Protein AF-A0A1J5PQH8-F1 (afdb_monomer_lite)

Radius of gyration: 22.62 Å; chains: 1; bounding box: 55×44×68 Å

pLDDT: mean 84.62, std 17.23, range [28.42, 98.38]

Structure (mmCIF, N/CA/C/O backbone):
data_AF-A0A1J5PQH8-F1
#
_entry.id   AF-A0A1J5PQH8-F1
#
loop_
_atom_site.group_PDB
_atom_site.id
_atom_site.type_symbol
_atom_site.label_atom_id
_atom_site.label_alt_id
_atom_site.label_comp_id
_atom_site.label_asym_id
_atom_site.label_entity_id
_atom_site.label_seq_id
_atom_site.pdbx_PDB_ins_code
_atom_site.Cartn_x
_atom_site.Cartn_y
_atom_site.Cartn_z
_atom_site.occupancy
_atom_site.B_iso_or_equiv
_atom_site.auth_seq_id
_atom_site.auth_comp_id
_atom_site.auth_asym_id
_atom_site.auth_atom_id
_atom_site.pdbx_PDB_model_num
ATOM 1 N N . MET A 1 1 ? 11.407 17.311 31.869 1.00 39.38 1 MET A N 1
ATOM 2 C CA . MET A 1 1 ? 9.973 17.133 31.531 1.00 39.38 1 MET A CA 1
ATOM 3 C C . MET A 1 1 ? 9.473 18.153 30.510 1.00 39.38 1 MET A C 1
ATOM 5 O O . MET A 1 1 ? 9.135 17.727 29.421 1.00 39.38 1 MET A O 1
ATOM 9 N N . ARG A 1 2 ? 9.522 19.475 30.755 1.00 29.58 2 ARG A N 1
ATOM 10 C CA . ARG A 1 2 ? 9.000 20.475 29.787 1.00 29.58 2 ARG A CA 1
ATOM 11 C C . ARG A 1 2 ? 9.817 20.653 28.492 1.00 29.58 2 ARG A C 1
ATOM 13 O O . ARG A 1 2 ? 9.289 21.155 27.510 1.00 29.58 2 ARG A O 1
ATOM 20 N N . GLU A 1 3 ? 11.091 20.254 28.460 1.00 28.42 3 GLU A N 1
ATOM 21 C CA . GLU A 1 3 ? 11.900 20.211 27.220 1.00 28.42 3 GLU A CA 1
ATOM 22 C C . GLU A 1 3 ? 11.698 18.914 26.416 1.00 28.42 3 GLU A C 1
ATOM 24 O O . GLU A 1 3 ? 11.887 18.906 25.205 1.00 28.42 3 GLU A O 1
ATOM 29 N N . PHE A 1 4 ? 11.228 17.849 27.074 1.00 34.56 4 PHE A N 1
ATOM 30 C CA . PHE A 1 4 ? 10.886 16.557 26.468 1.00 34.56 4 PHE A CA 1
ATOM 31 C C . PHE A 1 4 ? 9.520 16.624 25.765 1.00 34.56 4 PHE A C 1
ATOM 33 O O . PHE A 1 4 ? 9.385 16.184 24.627 1.00 34.56 4 PHE A O 1
ATOM 40 N N . GLU A 1 5 ? 8.549 17.316 26.373 1.00 32.31 5 GLU A N 1
ATOM 41 C CA . GLU A 1 5 ? 7.269 17.665 25.734 1.00 32.31 5 GLU A CA 1
ATOM 42 C C . GLU A 1 5 ? 7.465 18.545 24.488 1.00 32.31 5 GLU A C 1
ATOM 44 O O . GLU A 1 5 ? 6.830 18.309 23.465 1.00 32.31 5 GLU A O 1
ATOM 49 N N . ARG A 1 6 ? 8.413 19.498 24.509 1.00 32.47 6 ARG A N 1
ATOM 50 C CA . ARG A 1 6 ? 8.755 20.320 23.328 1.00 32.47 6 ARG A CA 1
ATOM 51 C C . ARG A 1 6 ? 9.464 19.530 22.224 1.00 32.47 6 ARG A C 1
ATOM 53 O O . ARG A 1 6 ? 9.343 19.892 21.056 1.00 32.47 6 ARG A O 1
ATOM 60 N N . GLY A 1 7 ? 10.195 18.469 22.572 1.00 30.08 7 GLY A N 1
ATOM 61 C CA . GLY A 1 7 ? 10.803 17.544 21.609 1.00 30.08 7 GLY A CA 1
ATOM 62 C C . GLY A 1 7 ? 9.760 16.684 20.888 1.00 30.08 7 GLY A C 1
ATOM 63 O O . GLY A 1 7 ? 9.829 16.532 19.670 1.00 30.08 7 GLY A O 1
ATOM 64 N N . LEU A 1 8 ? 8.748 16.212 21.623 1.00 37.75 8 LEU A N 1
ATOM 65 C CA . LEU A 1 8 ? 7.589 15.493 21.082 1.00 37.75 8 LEU A CA 1
ATOM 66 C C . LEU A 1 8 ? 6.725 16.394 20.192 1.00 37.75 8 LEU A C 1
ATOM 68 O O . LEU A 1 8 ? 6.337 15.983 19.104 1.00 37.75 8 LEU A O 1
ATOM 72 N N . GLN A 1 9 ? 6.510 17.650 20.594 1.00 35.44 9 GLN A N 1
ATOM 73 C CA . GLN A 1 9 ? 5.760 18.629 19.802 1.00 35.44 9 GLN A CA 1
ATOM 74 C C . GLN A 1 9 ? 6.468 18.975 18.480 1.00 35.44 9 GLN A C 1
ATOM 76 O O . GLN A 1 9 ? 5.826 19.014 17.436 1.00 35.44 9 GLN A O 1
ATOM 81 N N . ARG A 1 10 ? 7.800 19.133 18.494 1.00 34.44 10 ARG A N 1
ATOM 82 C CA . ARG A 1 10 ? 8.604 19.412 17.286 1.00 34.44 10 ARG A CA 1
ATOM 83 C C . ARG A 1 10 ? 8.711 18.227 16.325 1.00 34.44 10 ARG A C 1
ATOM 85 O O . ARG A 1 10 ? 8.811 18.434 15.120 1.00 34.44 10 ARG A O 1
ATOM 92 N N . ARG A 1 11 ? 8.698 16.990 16.830 1.00 39.84 11 ARG A N 1
ATOM 93 C CA . ARG A 1 11 ? 8.672 15.778 15.989 1.00 39.84 11 ARG A CA 1
ATOM 94 C C . ARG A 1 11 ? 7.280 15.489 15.440 1.00 39.84 11 ARG A C 1
ATOM 96 O O . ARG A 1 11 ? 7.160 15.150 14.266 1.00 39.84 11 ARG A O 1
ATOM 103 N N . TRP A 1 12 ? 6.236 15.732 16.233 1.00 40.44 12 TRP A N 1
ATOM 104 C CA . TRP A 1 12 ? 4.858 15.744 15.745 1.00 40.44 12 TRP A CA 1
ATOM 105 C C . TRP A 1 12 ? 4.683 16.787 14.642 1.00 40.44 12 TRP A C 1
ATOM 107 O O . TRP A 1 12 ? 4.110 16.476 13.610 1.00 40.44 12 TRP A O 1
ATOM 117 N N . GLU A 1 13 ? 5.281 17.976 14.778 1.00 38.12 13 GLU A N 1
ATOM 118 C CA . GLU A 1 13 ? 5.326 18.993 13.719 1.00 38.12 13 GLU A CA 1
ATOM 119 C C . GLU A 1 13 ? 6.038 18.519 12.441 1.00 38.12 13 GLU A C 1
ATOM 121 O O . GLU A 1 13 ? 5.655 18.960 11.362 1.00 38.12 13 GLU A O 1
ATOM 126 N N . GLN A 1 14 ? 7.030 17.626 12.519 1.00 39.28 14 GLN A N 1
ATOM 127 C CA . GLN A 1 14 ? 7.753 17.083 11.356 1.00 39.28 14 GLN A CA 1
ATOM 128 C C . GLN A 1 14 ? 6.988 15.958 10.646 1.00 39.28 14 GLN A C 1
ATOM 130 O O . GLN A 1 14 ? 6.973 15.913 9.417 1.00 39.28 14 GLN A O 1
ATOM 135 N N . ILE A 1 15 ? 6.295 15.100 11.393 1.00 45.22 15 ILE A N 1
ATOM 136 C CA . ILE A 1 15 ? 5.367 14.097 10.841 1.00 45.22 15 ILE A CA 1
ATOM 137 C C . ILE A 1 15 ? 4.138 14.802 10.249 1.00 45.22 15 ILE A C 1
ATOM 139 O O . ILE A 1 15 ? 3.731 14.537 9.118 1.00 45.22 15 ILE A O 1
ATOM 143 N N . TRP A 1 16 ? 3.643 15.821 10.952 1.00 43.41 16 TRP A N 1
ATOM 144 C CA . TRP A 1 16 ? 2.677 16.787 10.448 1.00 43.41 16 TRP A CA 1
ATOM 145 C C . TRP A 1 16 ? 3.177 17.435 9.156 1.00 43.41 16 TRP A C 1
ATOM 147 O O . TRP A 1 16 ? 2.406 17.479 8.210 1.00 43.41 16 TRP A O 1
ATOM 157 N N . GLN A 1 17 ? 4.452 17.853 9.049 1.00 38.78 17 GLN A N 1
ATOM 158 C CA . GLN A 1 17 ? 5.045 18.390 7.809 1.00 38.78 17 GLN A CA 1
ATOM 159 C C . GLN A 1 17 ? 5.081 17.382 6.647 1.00 38.78 17 GLN A C 1
ATOM 161 O O . GLN A 1 17 ? 4.974 17.795 5.494 1.00 38.78 17 GLN A O 1
ATOM 166 N N . ARG A 1 18 ? 5.190 16.079 6.920 1.00 42.25 18 ARG A N 1
ATOM 167 C CA . ARG A 1 18 ? 5.174 15.030 5.886 1.00 42.25 18 ARG A CA 1
ATOM 168 C C . ARG A 1 18 ? 3.764 14.776 5.346 1.00 42.25 18 ARG A C 1
ATOM 170 O O . ARG A 1 18 ? 3.590 14.706 4.135 1.00 42.25 18 ARG A O 1
ATOM 177 N N . CYS A 1 19 ? 2.745 14.849 6.204 1.00 44.69 19 CYS A N 1
ATOM 178 C CA . CYS A 1 19 ? 1.345 14.973 5.771 1.00 44.69 19 CYS A CA 1
ATOM 179 C C . CYS A 1 19 ? 1.037 16.338 5.097 1.00 44.69 19 CYS A C 1
ATOM 181 O O . CYS A 1 19 ? 0.049 16.477 4.377 1.00 44.69 19 CYS A O 1
ATOM 183 N N . LYS A 1 20 ? 1.879 17.365 5.307 1.00 38.25 20 LYS A N 1
ATOM 184 C CA . LYS A 1 20 ? 1.681 18.778 4.905 1.00 38.25 20 LYS A CA 1
ATOM 185 C C . LYS A 1 20 ? 2.095 19.127 3.480 1.00 38.25 20 LYS A C 1
ATOM 187 O O . LYS A 1 20 ? 1.953 20.291 3.105 1.00 38.25 20 LYS A O 1
ATOM 192 N N . ALA A 1 21 ? 2.577 18.195 2.660 1.00 35.06 21 ALA A N 1
ATOM 193 C CA . ALA A 1 21 ? 3.010 18.561 1.309 1.00 35.06 21 ALA A CA 1
ATOM 194 C C . ALA A 1 21 ? 1.861 19.041 0.391 1.00 35.06 21 ALA A C 1
ATOM 196 O O . ALA A 1 21 ? 2.138 19.612 -0.663 1.00 35.06 21 ALA A O 1
ATOM 197 N N . LYS A 1 22 ? 0.585 18.911 0.794 1.00 39.12 22 LYS A N 1
ATOM 198 C CA . LYS A 1 22 ? -0.536 19.621 0.155 1.00 39.12 22 LYS A CA 1
ATOM 199 C C . LYS A 1 22 ? -1.515 20.189 1.201 1.00 39.12 22 LYS A C 1
ATOM 201 O O . LYS A 1 22 ? -2.445 19.521 1.624 1.00 39.12 22 LYS A O 1
ATOM 206 N N . ASN A 1 23 ? -1.308 21.462 1.555 1.00 40.66 23 ASN A N 1
ATOM 207 C CA . ASN A 1 23 ? -2.254 22.381 2.213 1.00 40.66 23 ASN A CA 1
ATOM 208 C C . ASN A 1 23 ? -2.771 22.012 3.618 1.00 40.66 23 ASN A C 1
ATOM 210 O O . ASN A 1 23 ? -3.921 21.618 3.784 1.00 40.66 23 ASN A O 1
ATOM 214 N N . LEU A 1 24 ? -1.993 22.327 4.658 1.00 43.62 24 LEU A N 1
ATOM 215 C CA . LEU A 1 24 ? -2.581 22.654 5.964 1.00 43.62 24 LEU A CA 1
ATOM 216 C C . LEU A 1 24 ? -2.727 24.169 6.073 1.00 43.62 24 LEU A C 1
ATOM 218 O O . LEU A 1 24 ? -1.817 24.867 6.526 1.00 43.62 24 LEU A O 1
ATOM 222 N N . ASN A 1 25 ? -3.900 24.659 5.680 1.00 49.91 25 ASN A N 1
ATOM 223 C CA . ASN A 1 25 ? -4.445 25.833 6.345 1.00 49.91 25 ASN A CA 1
ATOM 224 C C . ASN A 1 25 ? -4.530 25.485 7.836 1.00 49.91 25 ASN A C 1
ATOM 226 O O . ASN A 1 25 ? -4.989 24.395 8.177 1.00 49.91 25 ASN A O 1
ATOM 230 N N . VAL A 1 26 ? -4.065 26.371 8.720 1.00 57.66 26 VAL A N 1
ATOM 231 C CA . VAL A 1 26 ? -4.408 26.272 10.145 1.00 57.66 26 VAL A CA 1
ATOM 232 C C . VAL A 1 26 ? -5.930 26.285 10.192 1.00 57.66 26 VAL A C 1
ATOM 234 O O . VAL A 1 26 ? -6.539 27.305 9.867 1.00 57.66 26 VAL A O 1
ATOM 237 N N . LEU A 1 27 ? -6.531 25.127 10.467 1.00 65.12 27 LEU A N 1
ATOM 238 C CA . LEU A 1 27 ? -7.978 25.020 10.534 1.00 65.12 27 LEU A CA 1
ATOM 239 C C . LEU A 1 27 ? -8.430 25.844 11.742 1.00 65.12 27 LEU A C 1
ATOM 241 O O . LEU A 1 27 ? -7.881 25.658 12.832 1.00 65.12 27 LEU A O 1
ATOM 245 N N . PRO A 1 28 ? -9.379 26.770 11.558 1.00 76.25 28 PRO A N 1
ATOM 246 C CA . PRO A 1 28 ? -9.988 27.487 12.666 1.00 76.25 28 PRO A CA 1
ATOM 247 C C . PRO A 1 28 ? -10.525 26.511 13.732 1.00 76.25 28 PRO A C 1
ATOM 249 O O . PRO A 1 28 ? -11.026 25.434 13.396 1.00 76.25 28 PRO A O 1
ATOM 252 N N . GLU A 1 29 ? -10.391 26.851 15.019 1.00 76.75 29 GLU A N 1
ATOM 253 C CA . GLU A 1 29 ? -10.771 25.963 16.138 1.00 76.75 29 GLU A CA 1
ATOM 254 C C . GLU A 1 29 ? -12.254 25.554 16.077 1.00 76.75 29 GLU A C 1
ATOM 256 O O . GLU A 1 29 ? -12.610 24.419 16.386 1.00 76.75 29 GLU A O 1
ATOM 261 N N . ASP A 1 30 ? -13.115 26.453 15.602 1.00 81.56 30 ASP A N 1
ATOM 262 C CA . ASP A 1 30 ? -14.527 26.193 15.325 1.00 81.56 30 ASP A CA 1
ATOM 263 C C . ASP A 1 30 ? -14.707 25.083 14.284 1.00 81.56 30 ASP A C 1
ATOM 265 O O . ASP A 1 30 ? -15.503 24.165 14.488 1.00 81.56 30 ASP A O 1
ATOM 269 N N . GLN A 1 31 ? -13.916 25.092 13.209 1.00 80.69 31 GLN A N 1
ATOM 270 C CA . GLN A 1 31 ? -13.961 24.042 12.195 1.00 80.69 31 GLN A CA 1
ATOM 271 C C . GLN A 1 31 ? -13.453 22.697 12.739 1.00 80.69 31 GLN A C 1
ATOM 273 O O . GLN A 1 31 ? -14.034 21.650 12.441 1.00 80.69 31 GLN A O 1
ATOM 278 N N . ALA A 1 32 ? -12.421 22.712 13.586 1.00 82.69 32 ALA A N 1
ATOM 279 C CA . ALA A 1 32 ? -11.934 21.506 14.253 1.00 82.69 32 ALA A CA 1
ATOM 280 C C . ALA A 1 32 ? -12.986 20.904 15.196 1.00 82.69 32 ALA A C 1
ATOM 282 O O . ALA A 1 32 ? -13.199 19.689 15.202 1.00 82.69 32 ALA A O 1
ATOM 283 N N . GLN A 1 33 ? -13.689 21.745 15.956 1.00 86.25 33 GLN A N 1
ATOM 284 C CA . GLN A 1 33 ? -14.767 21.306 16.835 1.00 86.25 33 GLN A CA 1
ATOM 285 C C . GLN A 1 33 ? -15.951 20.723 16.053 1.00 86.25 33 GLN A C 1
ATOM 287 O O . GLN A 1 33 ? -16.492 19.692 16.459 1.00 86.25 33 GLN A O 1
ATOM 292 N N . VAL A 1 34 ? -16.308 21.320 14.912 1.00 90.12 34 VAL A N 1
ATOM 293 C CA . VAL A 1 34 ? -17.338 20.784 14.009 1.00 90.12 34 VAL A CA 1
ATOM 294 C C . VAL A 1 34 ? -16.968 19.382 13.521 1.00 90.12 34 VAL A C 1
ATOM 296 O O . VAL A 1 34 ? -17.803 18.481 13.578 1.00 90.12 34 VAL A O 1
ATOM 299 N N . TYR A 1 35 ? -15.720 19.154 13.098 1.00 90.25 35 TYR A N 1
ATOM 300 C CA . TYR A 1 35 ? -15.293 17.822 12.656 1.00 90.25 35 TYR A CA 1
ATOM 301 C C . TYR A 1 35 ? -15.338 16.787 13.781 1.00 90.25 35 TYR A C 1
ATOM 303 O O . TYR A 1 35 ? -15.860 15.691 13.575 1.00 90.25 35 TYR A O 1
ATOM 311 N N . ARG A 1 36 ? -14.865 17.140 14.984 1.00 88.00 36 ARG A N 1
ATOM 312 C CA . ARG A 1 36 ? -14.937 16.254 16.158 1.00 88.00 36 ARG A CA 1
ATOM 313 C C . ARG A 1 36 ? -16.379 15.868 16.483 1.00 88.00 36 ARG A C 1
ATOM 315 O O . ARG A 1 36 ? -16.670 14.687 16.639 1.00 88.00 36 ARG A O 1
ATOM 322 N N . GLN A 1 37 ? -17.293 16.838 16.537 1.00 90.62 37 GLN A N 1
ATOM 323 C CA . GLN A 1 37 ? -18.713 16.568 16.788 1.00 90.62 37 GLN A CA 1
ATOM 324 C C . GLN A 1 37 ? -19.312 15.657 15.717 1.00 90.62 37 GLN A C 1
ATOM 326 O O . GLN A 1 37 ? -19.996 14.687 16.043 1.00 90.62 37 GLN A O 1
ATOM 331 N N . GLN A 1 38 ? -19.007 15.928 14.448 1.00 94.00 38 GLN A N 1
ATOM 332 C CA . GLN A 1 38 ? -19.567 15.178 13.334 1.00 94.00 38 GLN A CA 1
ATOM 333 C C . GLN A 1 38 ? -19.146 13.701 13.339 1.00 94.00 38 GLN A C 1
ATOM 335 O O . GLN A 1 38 ? -19.947 12.844 12.965 1.00 94.00 38 GLN A O 1
ATOM 340 N N . ILE A 1 39 ? -17.940 13.377 13.815 1.00 91.50 39 ILE A N 1
ATOM 341 C CA . ILE A 1 39 ? -17.495 11.984 13.995 1.00 91.50 39 ILE A CA 1
ATOM 342 C C . ILE A 1 39 ? -18.439 11.235 14.943 1.00 91.50 39 ILE A C 1
ATOM 344 O O . ILE A 1 39 ? -18.932 10.164 14.591 1.00 91.50 39 ILE A O 1
ATOM 348 N N . PHE A 1 40 ? -18.758 11.823 16.099 1.00 90.69 40 PHE A N 1
ATOM 349 C CA . PHE A 1 40 ? -19.642 11.205 17.094 1.00 90.69 40 PHE A CA 1
ATOM 350 C C . PHE A 1 40 ? -21.124 11.215 16.700 1.00 90.69 40 PHE A C 1
ATOM 352 O O . PHE A 1 40 ? -21.897 10.404 17.205 1.00 90.69 40 PHE A O 1
ATOM 359 N N . MET A 1 41 ? -21.530 12.098 15.786 1.00 92.56 41 MET A N 1
ATOM 360 C CA . MET A 1 41 ? -22.895 12.153 15.247 1.00 92.56 41 MET A CA 1
ATOM 361 C C . MET A 1 41 ? -23.133 11.174 14.082 1.00 92.56 41 MET A C 1
ATOM 363 O O . MET A 1 41 ? -24.168 11.247 13.422 1.00 92.56 41 MET A O 1
ATOM 367 N N . GLY A 1 42 ? -22.199 10.251 13.824 1.00 91.25 42 GLY A N 1
ATOM 368 C CA . GLY A 1 42 ? -22.332 9.238 12.772 1.00 91.25 42 GLY A CA 1
ATOM 369 C C . GLY A 1 42 ? -21.881 9.706 11.387 1.00 91.25 42 GLY A C 1
ATOM 370 O O . GLY A 1 42 ? -22.233 9.091 10.384 1.00 91.25 42 GLY A O 1
ATOM 371 N N . GLY A 1 43 ? -21.101 10.787 11.308 1.00 95.06 43 GLY A N 1
ATOM 372 C CA . GLY A 1 43 ? -20.511 11.256 10.054 1.00 95.06 43 GLY A CA 1
ATOM 373 C C . GLY A 1 43 ? -19.309 10.434 9.583 1.00 95.06 43 GLY A C 1
ATOM 374 O O . GLY A 1 43 ? -18.890 10.580 8.436 1.00 95.06 43 GLY A O 1
ATOM 375 N N . LEU A 1 44 ? -18.736 9.579 10.434 1.00 96.38 44 LEU A N 1
ATOM 376 C CA . LEU A 1 44 ? -17.619 8.718 10.057 1.00 96.38 44 LEU A CA 1
ATOM 377 C C . LEU A 1 44 ? -18.081 7.613 9.099 1.00 96.38 44 LEU A C 1
ATOM 379 O O . LEU A 1 44 ? -18.852 6.729 9.473 1.00 96.38 44 LEU A O 1
ATOM 383 N N . VAL A 1 45 ? -17.545 7.632 7.883 1.00 97.12 45 VAL A N 1
ATOM 384 C CA . VAL A 1 45 ? -17.772 6.605 6.863 1.00 97.12 45 VAL A CA 1
ATOM 385 C C . VAL A 1 45 ? -16.437 6.091 6.341 1.00 97.12 45 VAL A C 1
ATOM 387 O O . VAL A 1 45 ? -15.471 6.844 6.238 1.00 97.12 45 VAL A O 1
ATOM 390 N N . MET A 1 46 ? -16.375 4.813 5.989 1.00 97.56 46 MET A N 1
ATOM 391 C CA . MET A 1 46 ? -15.170 4.207 5.424 1.00 97.56 46 MET A CA 1
ATOM 392 C C . MET A 1 46 ? -15.294 4.091 3.898 1.00 97.56 46 MET A C 1
ATOM 394 O O . MET A 1 46 ? -16.357 3.766 3.367 1.00 97.56 46 MET A O 1
ATOM 398 N N . PHE A 1 47 ? -14.215 4.399 3.183 1.00 98.31 47 PHE A N 1
ATOM 399 C CA . PHE A 1 47 ? -14.077 4.164 1.744 1.00 98.31 47 PHE A CA 1
ATOM 400 C C . PHE A 1 47 ? -13.090 3.017 1.539 1.00 98.31 47 PHE A C 1
ATOM 402 O O . PHE A 1 47 ? -12.127 2.906 2.286 1.00 98.31 47 PHE A O 1
ATOM 409 N N . ALA A 1 48 ? -13.319 2.183 0.535 1.00 98.38 48 ALA A N 1
ATOM 410 C CA . ALA A 1 48 ? -12.444 1.079 0.179 1.00 98.38 48 ALA A CA 1
ATOM 411 C C . ALA A 1 48 ? -11.494 1.505 -0.946 1.00 98.38 48 ALA A C 1
ATOM 413 O O . ALA A 1 48 ? -11.945 2.026 -1.971 1.00 98.38 48 ALA A O 1
ATOM 414 N N . GLN A 1 49 ? -10.193 1.279 -0.779 1.00 98.12 49 GLN A N 1
ATOM 415 C CA . GLN A 1 49 ? -9.225 1.379 -1.868 1.00 98.12 49 GLN A CA 1
ATOM 416 C C . GLN A 1 49 ? -8.666 -0.012 -2.201 1.00 98.12 49 GLN A C 1
ATOM 418 O O . GLN A 1 49 ? -8.081 -0.649 -1.336 1.00 98.12 49 GLN A O 1
ATOM 423 N N . PRO A 1 50 ? -8.869 -0.515 -3.427 1.00 98.25 50 PRO A N 1
ATOM 424 C CA . PRO A 1 50 ? -8.348 -1.814 -3.842 1.00 98.25 50 PRO A CA 1
ATOM 425 C C . PRO A 1 50 ? -6.819 -1.913 -3.856 1.00 98.25 50 PRO A C 1
ATOM 427 O O . PRO A 1 50 ? -6.144 -1.030 -4.388 1.00 98.25 50 PRO A O 1
ATOM 430 N N . VAL A 1 51 ? -6.316 -3.053 -3.375 1.00 98.19 51 VAL A N 1
ATOM 431 C CA . VAL A 1 51 ? -4.931 -3.517 -3.524 1.00 98.19 51 VAL A CA 1
ATOM 432 C C . VAL A 1 51 ? -4.908 -4.641 -4.559 1.00 98.19 51 VAL A C 1
ATOM 434 O O . VAL A 1 51 ? -5.608 -5.654 -4.432 1.00 98.19 51 VAL A O 1
ATOM 437 N N . VAL A 1 52 ? -4.112 -4.456 -5.608 1.00 98.19 52 VAL A N 1
ATOM 438 C CA . VAL A 1 52 ? -4.106 -5.317 -6.796 1.00 98.19 52 VAL A CA 1
ATOM 439 C C . VAL A 1 52 ? -2.833 -6.155 -6.832 1.00 98.19 52 VAL A C 1
ATOM 441 O O . VAL A 1 52 ? -1.744 -5.623 -6.638 1.00 98.19 52 VAL A O 1
ATOM 444 N N . ASP A 1 53 ? -2.964 -7.449 -7.123 1.00 97.12 53 ASP A N 1
ATOM 445 C CA . ASP A 1 53 ? -1.844 -8.306 -7.520 1.00 97.12 53 ASP A CA 1
ATOM 446 C C . ASP A 1 53 ? -1.375 -7.879 -8.918 1.00 97.12 53 ASP A C 1
ATOM 448 O O . ASP A 1 53 ? -2.093 -8.038 -9.909 1.00 97.12 53 ASP A O 1
ATOM 452 N N . LEU A 1 54 ? -0.168 -7.319 -9.000 1.00 95.81 54 LEU A N 1
ATOM 453 C CA . LEU A 1 54 ? 0.372 -6.740 -10.234 1.00 95.81 54 LEU A CA 1
ATOM 454 C C . LEU A 1 54 ? 0.798 -7.798 -11.262 1.00 95.81 54 LEU A C 1
ATOM 456 O O . LEU A 1 54 ? 1.026 -7.471 -12.425 1.00 95.81 54 LEU A O 1
ATOM 460 N N . ARG A 1 55 ? 0.877 -9.070 -10.863 1.00 92.75 55 ARG A N 1
ATOM 461 C CA . ARG A 1 55 ? 1.183 -10.191 -11.756 1.00 92.75 55 ARG A CA 1
ATOM 462 C C . ARG A 1 55 ? -0.081 -10.768 -12.379 1.00 92.75 55 ARG A C 1
ATOM 464 O O . ARG A 1 55 ? -0.065 -11.138 -13.549 1.00 92.75 55 ARG A O 1
ATOM 471 N N . THR A 1 56 ? -1.155 -10.898 -11.603 1.00 93.38 56 THR A N 1
ATOM 472 C CA . THR A 1 56 ? -2.397 -11.548 -12.059 1.00 93.38 56 THR A CA 1
ATOM 473 C C . THR A 1 56 ? -3.492 -10.562 -12.458 1.00 93.38 56 THR A C 1
ATOM 475 O O . THR A 1 56 ? -4.441 -10.948 -13.138 1.00 93.38 56 THR A O 1
ATOM 478 N N . GLY A 1 57 ? -3.386 -9.300 -12.037 1.00 94.31 57 GLY A N 1
ATOM 479 C CA . GLY A 1 57 ? -4.443 -8.301 -12.182 1.00 94.31 57 GLY A CA 1
ATOM 480 C C . GLY A 1 57 ? -5.669 -8.577 -11.310 1.00 94.31 57 GLY A C 1
ATOM 481 O O . GLY A 1 57 ? -6.709 -7.952 -11.514 1.00 94.31 57 GLY A O 1
ATOM 482 N N . THR A 1 58 ? -5.574 -9.517 -10.364 1.00 95.44 58 THR A N 1
ATOM 483 C CA . THR A 1 58 ? -6.662 -9.833 -9.433 1.00 95.44 58 THR A CA 1
ATOM 484 C C . THR A 1 58 ? -6.607 -8.924 -8.210 1.00 95.44 58 THR A C 1
ATOM 486 O O . THR A 1 58 ? -5.551 -8.425 -7.824 1.00 95.44 58 THR A O 1
ATOM 489 N N . VAL A 1 59 ? -7.763 -8.673 -7.601 1.00 96.62 59 VAL A N 1
ATOM 490 C CA . VAL A 1 59 ? -7.865 -7.818 -6.413 1.00 96.62 59 VAL A CA 1
ATOM 491 C C . VAL A 1 59 ? -7.748 -8.714 -5.190 1.00 96.62 59 VAL A C 1
ATOM 493 O O . VAL A 1 59 ? -8.546 -9.634 -5.023 1.00 96.62 59 VAL A O 1
ATOM 496 N N . ARG A 1 60 ? -6.732 -8.470 -4.361 1.00 92.94 60 ARG A N 1
ATOM 497 C CA . ARG A 1 60 ? -6.397 -9.323 -3.210 1.00 92.94 60 ARG A CA 1
ATOM 498 C C . ARG A 1 60 ? -7.131 -8.880 -1.951 1.00 92.94 60 ARG A C 1
ATOM 500 O O . ARG A 1 60 ? -7.637 -9.709 -1.192 1.00 92.94 60 ARG A O 1
ATOM 507 N N . SER A 1 61 ? -7.139 -7.575 -1.725 1.00 97.12 61 SER A N 1
ATOM 508 C CA . SER A 1 61 ? -7.677 -6.935 -0.534 1.00 97.12 61 SER A CA 1
ATOM 509 C C . SER A 1 61 ? -8.095 -5.503 -0.848 1.00 97.12 61 SER A C 1
ATOM 511 O O . SER A 1 61 ? -7.895 -5.000 -1.957 1.00 97.12 61 SER A O 1
ATOM 513 N N . VAL A 1 62 ? -8.694 -4.846 0.135 1.00 98.31 62 VAL A N 1
ATOM 514 C CA . VAL A 1 62 ? -8.954 -3.409 0.103 1.00 98.31 62 VAL A CA 1
ATOM 515 C C . VAL A 1 62 ? -8.485 -2.765 1.399 1.00 98.31 62 VAL A C 1
ATOM 517 O O . VAL A 1 62 ? -8.617 -3.358 2.467 1.00 98.31 62 VAL A O 1
ATOM 520 N N . GLU A 1 63 ? -8.013 -1.531 1.321 1.00 97.94 63 GLU A N 1
ATOM 521 C CA . GLU A 1 63 ? -7.767 -0.699 2.490 1.00 97.94 63 GLU A CA 1
ATOM 522 C C . GLU A 1 63 ? -9.028 0.087 2.861 1.00 97.94 63 GLU A C 1
ATOM 524 O O . GLU A 1 63 ? -9.645 0.756 2.023 1.00 97.94 63 GLU A O 1
ATOM 529 N N . ALA A 1 64 ? -9.420 0.009 4.131 1.00 97.88 64 ALA A N 1
ATOM 530 C CA . ALA A 1 64 ? -10.499 0.791 4.706 1.00 97.88 64 ALA A CA 1
ATOM 531 C C . ALA A 1 64 ? -9.973 2.164 5.148 1.00 97.88 64 ALA A C 1
ATOM 533 O O . ALA A 1 64 ? -9.325 2.319 6.184 1.00 97.88 64 ALA A O 1
ATOM 534 N N . LEU A 1 65 ? -10.330 3.190 4.383 1.00 95.88 65 LEU A N 1
ATOM 535 C CA . LEU A 1 65 ? -9.878 4.559 4.568 1.00 95.88 65 LEU A CA 1
ATOM 536 C C . LEU A 1 65 ? -10.977 5.441 5.159 1.00 95.88 65 LEU A C 1
ATOM 538 O O . LEU A 1 65 ? -12.033 5.643 4.553 1.00 95.88 65 LEU A O 1
ATOM 542 N N . ALA A 1 66 ? -10.697 6.045 6.312 1.00 95.31 66 ALA A N 1
ATOM 543 C CA . ALA A 1 66 ? -11.636 6.931 6.988 1.00 95.31 66 ALA A CA 1
ATOM 544 C C . ALA A 1 66 ? -11.972 8.171 6.146 1.00 95.31 66 ALA A C 1
ATOM 546 O O . ALA A 1 66 ? -11.108 8.798 5.526 1.00 95.31 66 ALA A O 1
ATOM 547 N N . ARG A 1 67 ? -13.247 8.545 6.138 1.00 96.06 67 ARG A N 1
ATOM 548 C CA . ARG A 1 67 ? -13.784 9.773 5.556 1.00 96.06 67 ARG A CA 1
ATOM 549 C C . ARG A 1 67 ? -14.801 10.368 6.517 1.00 96.06 67 ARG A C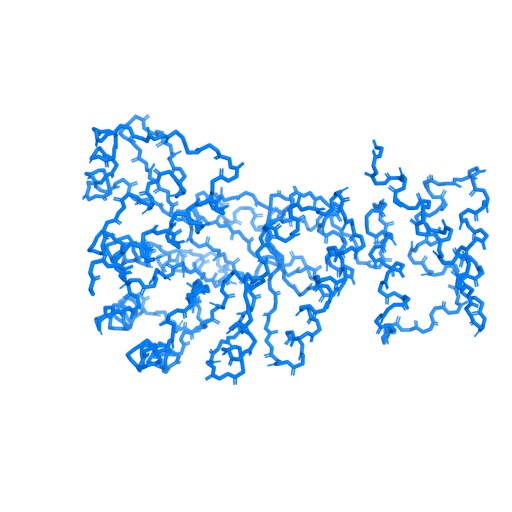 1
ATOM 551 O O . ARG A 1 67 ? -15.511 9.646 7.213 1.00 96.06 67 ARG A O 1
ATOM 558 N N . LEU A 1 68 ? -14.901 11.690 6.523 1.00 95.69 68 LEU A N 1
ATOM 559 C CA . LEU A 1 68 ? -15.896 12.387 7.325 1.00 95.69 68 LEU A CA 1
ATOM 560 C C . LEU A 1 68 ? -16.961 12.979 6.406 1.00 95.69 68 LEU A C 1
ATOM 562 O O . LEU A 1 68 ? -16.682 13.879 5.618 1.00 95.69 68 LEU A O 1
ATOM 566 N N . ARG A 1 69 ? -18.181 12.449 6.490 1.00 96.69 69 ARG A N 1
ATOM 567 C CA . ARG A 1 69 ? -19.354 12.985 5.804 1.00 96.69 69 ARG A CA 1
ATOM 568 C C . ARG A 1 69 ? -19.956 14.107 6.638 1.00 96.69 69 ARG A C 1
ATOM 570 O O . ARG A 1 69 ? -20.426 13.880 7.752 1.00 96.69 69 ARG A O 1
ATOM 577 N N . MET A 1 70 ? -19.970 15.302 6.070 1.00 95.25 70 MET A N 1
ATOM 578 C CA . MET A 1 70 ? -20.595 16.489 6.639 1.00 95.25 70 MET A CA 1
ATOM 579 C C . MET A 1 70 ? -22.120 16.484 6.406 1.00 95.25 70 MET A C 1
ATOM 581 O O . MET A 1 70 ? -22.595 15.772 5.516 1.00 95.25 70 MET A O 1
ATOM 585 N N . PRO A 1 71 ? -22.911 17.259 7.178 1.00 93.44 71 PRO A N 1
ATOM 586 C CA . PRO A 1 71 ? -24.375 17.285 7.048 1.00 93.44 71 PRO A CA 1
ATOM 587 C C . PRO A 1 71 ? -24.891 17.724 5.670 1.00 93.44 71 PRO A C 1
ATOM 589 O O . PRO A 1 71 ? -25.970 17.311 5.256 1.00 93.44 71 PRO A O 1
ATOM 592 N N . ASP A 1 72 ? -24.118 18.538 4.954 1.00 93.00 72 ASP A N 1
ATOM 593 C CA . ASP A 1 72 ? -24.392 18.971 3.578 1.00 93.00 72 ASP A CA 1
ATOM 594 C C . ASP A 1 72 ? -24.048 17.899 2.521 1.00 93.00 72 ASP A C 1
ATOM 596 O O . ASP A 1 72 ? -24.259 18.112 1.329 1.00 93.00 72 ASP A O 1
ATOM 600 N N . GLY A 1 73 ? -23.524 16.744 2.947 1.00 93.12 73 GLY A N 1
ATOM 601 C CA . GLY A 1 73 ? -23.087 15.643 2.090 1.00 93.12 73 GLY A CA 1
ATOM 602 C C . GLY A 1 73 ? -21.616 15.705 1.673 1.00 93.12 73 GLY A C 1
ATOM 603 O O . GLY A 1 73 ? -21.131 14.751 1.062 1.00 93.12 73 GLY A O 1
ATOM 604 N N . THR A 1 74 ? -20.884 16.770 2.020 1.00 94.50 74 THR A N 1
ATOM 605 C CA . THR A 1 74 ? -19.465 16.916 1.676 1.00 94.50 74 THR A CA 1
ATOM 606 C C . THR A 1 74 ? -18.631 15.807 2.322 1.00 94.50 74 THR A C 1
ATOM 608 O O . THR A 1 74 ? -18.789 15.503 3.504 1.00 94.50 74 THR A O 1
ATOM 611 N N . ILE A 1 75 ? -17.719 15.204 1.554 1.00 94.31 75 ILE A N 1
ATOM 612 C CA . ILE A 1 75 ? -16.799 14.168 2.039 1.00 94.31 75 ILE A CA 1
ATOM 613 C C . ILE A 1 75 ? -15.422 14.782 2.298 1.00 94.31 75 ILE A C 1
ATOM 615 O O . ILE A 1 75 ? -14.746 15.232 1.374 1.00 94.31 75 ILE A O 1
ATOM 619 N N . VAL A 1 76 ? -14.993 14.763 3.557 1.00 91.94 76 VAL A N 1
ATOM 620 C CA . VAL A 1 76 ? -13.706 15.291 4.015 1.00 91.94 76 VAL A CA 1
ATOM 621 C C . VAL A 1 76 ? -12.685 14.156 4.143 1.00 91.94 76 VAL A C 1
ATOM 623 O O . VAL A 1 76 ? -12.971 13.081 4.681 1.00 91.94 76 VAL A O 1
ATOM 626 N N . ALA A 1 77 ? -11.482 14.398 3.619 1.00 87.75 77 ALA A N 1
ATOM 627 C CA . ALA A 1 77 ? -10.367 13.456 3.619 1.00 87.75 77 ALA A CA 1
ATOM 628 C C . ALA A 1 77 ? -9.703 13.337 5.010 1.00 87.75 77 ALA A C 1
ATOM 630 O O . ALA A 1 77 ? -9.699 14.307 5.772 1.00 87.75 77 ALA A O 1
ATOM 631 N N . PRO A 1 78 ? -9.085 12.185 5.334 1.00 86.50 78 PRO A N 1
ATOM 632 C CA . PRO A 1 78 ? -8.539 11.901 6.664 1.00 86.50 78 PRO A CA 1
ATOM 633 C C . PRO A 1 78 ? -7.465 12.896 7.103 1.00 86.50 78 PRO A C 1
ATOM 635 O O . PRO A 1 78 ? -7.488 13.341 8.248 1.00 86.50 78 PRO A O 1
ATOM 638 N N . GLY A 1 79 ? -6.601 13.343 6.185 1.00 84.06 79 GLY A N 1
ATOM 639 C CA . GLY A 1 79 ? -5.564 14.341 6.477 1.00 84.06 79 GLY A CA 1
ATOM 640 C C . GLY A 1 79 ? -6.098 15.694 6.967 1.00 84.06 79 GLY A C 1
ATOM 641 O O . GLY A 1 79 ? -5.353 16.457 7.572 1.00 84.06 79 GLY A O 1
ATOM 642 N N . SER A 1 80 ? -7.384 15.996 6.753 1.00 84.94 80 SER A N 1
ATOM 643 C CA . SER A 1 80 ? -8.010 17.234 7.227 1.00 84.94 80 SER A CA 1
ATOM 644 C C . SER A 1 80 ? -8.639 17.123 8.616 1.00 84.94 80 SER A C 1
ATOM 646 O O . SER A 1 80 ? -8.870 18.161 9.229 1.00 84.94 80 SER A O 1
ATOM 648 N N . PHE A 1 81 ? -8.947 15.919 9.116 1.00 87.19 81 PHE A N 1
ATOM 649 C CA . PHE A 1 81 ? -9.659 15.763 10.394 1.00 87.19 81 PHE A CA 1
ATOM 650 C C . PHE A 1 81 ? -8.971 14.838 11.400 1.00 87.19 81 PHE A C 1
ATOM 652 O O . PHE A 1 81 ? -9.022 15.143 12.587 1.00 87.19 81 PHE A O 1
ATOM 659 N N . LEU A 1 82 ? -8.301 13.759 10.972 1.00 86.69 82 LEU A N 1
ATOM 660 C CA . LEU A 1 82 ? -7.588 12.855 11.887 1.00 86.69 82 LEU A CA 1
ATOM 661 C C . LEU A 1 82 ? -6.552 13.582 12.754 1.00 86.69 82 LEU A C 1
ATOM 663 O O . LEU A 1 82 ? -6.509 13.308 13.952 1.00 86.69 82 LEU A O 1
ATOM 667 N N . PRO A 1 83 ? -5.775 14.552 12.227 1.00 84.69 83 PRO A N 1
ATOM 668 C CA . PRO A 1 83 ? -4.783 15.243 13.043 1.00 84.69 83 PRO A CA 1
ATOM 669 C C . PRO A 1 83 ? -5.383 16.155 14.129 1.00 84.69 83 PRO A C 1
ATOM 671 O O . PRO A 1 83 ? -4.653 16.673 14.969 1.00 84.69 83 PRO A O 1
ATOM 674 N N . LEU A 1 84 ? -6.703 16.375 14.109 1.00 84.12 84 LEU A N 1
ATOM 675 C CA . LEU A 1 84 ? -7.422 17.175 15.101 1.00 84.12 84 LEU A CA 1
ATOM 676 C C . LEU A 1 84 ? -7.924 16.321 16.275 1.00 84.12 84 LEU A C 1
ATOM 678 O O . LEU A 1 84 ? -8.450 16.874 17.241 1.00 84.12 84 LEU A O 1
ATOM 682 N N . LEU A 1 85 ? -7.815 14.997 16.196 1.00 84.81 85 LEU A N 1
ATOM 683 C CA . LEU A 1 85 ? -8.392 14.069 17.165 1.00 84.81 85 LEU A CA 1
ATOM 684 C C . LEU A 1 85 ? -7.429 13.794 18.323 1.00 84.81 85 LEU A C 1
ATOM 686 O O . LEU A 1 85 ? -6.224 13.654 18.127 1.00 84.81 85 LEU A O 1
ATOM 690 N N . GLY A 1 86 ? -7.971 13.703 19.535 1.00 86.06 86 GLY A N 1
ATOM 691 C CA . GLY A 1 86 ? -7.285 13.134 20.686 1.00 86.06 86 GLY A CA 1
ATOM 692 C C . GLY A 1 86 ? -7.398 11.608 20.713 1.00 86.06 86 GLY A C 1
ATOM 693 O O . GLY A 1 86 ? -8.017 10.979 19.854 1.00 86.06 86 GLY A O 1
ATOM 694 N N .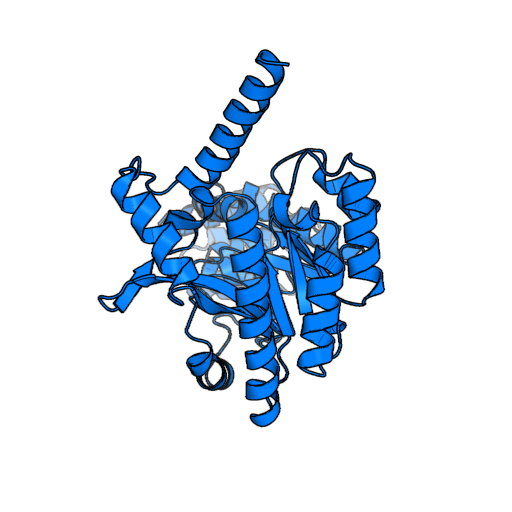 TYR A 1 87 ? -6.797 10.991 21.731 1.00 88.00 87 TYR A N 1
ATOM 695 C CA . TYR A 1 87 ? -6.680 9.529 21.814 1.00 88.00 87 TYR A CA 1
ATOM 696 C C . TYR A 1 87 ? -8.041 8.822 21.858 1.00 88.00 87 TYR A C 1
ATOM 698 O O . TYR A 1 87 ? -8.263 7.875 21.113 1.00 88.00 87 TYR A O 1
ATOM 706 N N . ALA A 1 88 ? -8.992 9.326 22.651 1.00 89.81 88 ALA A N 1
ATOM 707 C CA . ALA A 1 88 ? -10.325 8.726 22.750 1.00 89.81 88 ALA A CA 1
ATOM 708 C C . ALA A 1 88 ? -11.120 8.816 21.433 1.00 89.81 88 ALA A C 1
ATOM 710 O O . ALA A 1 88 ? -11.895 7.911 21.110 1.00 89.81 88 ALA A O 1
ATOM 711 N N . GLU A 1 89 ? -10.934 9.894 20.665 1.00 90.44 89 GLU A N 1
ATOM 712 C CA . GLU A 1 89 ? -11.550 10.048 19.347 1.00 90.44 89 GLU A CA 1
ATOM 713 C C . GLU A 1 89 ? -10.907 9.118 18.313 1.00 90.44 89 GLU A C 1
ATOM 715 O O . GLU A 1 89 ? -11.630 8.508 17.530 1.00 90.44 89 GLU A O 1
ATOM 720 N N . LEU A 1 90 ? -9.582 8.941 18.339 1.00 90.88 90 LEU A N 1
ATOM 721 C CA . LEU A 1 90 ? -8.890 7.969 17.484 1.00 90.88 90 LEU A CA 1
ATOM 722 C C . LEU A 1 90 ? -9.327 6.531 17.793 1.00 90.88 90 LEU A C 1
ATOM 724 O O . LEU A 1 90 ? -9.633 5.777 16.871 1.00 90.88 90 LEU A O 1
ATOM 728 N N . ASP A 1 91 ? -9.475 6.179 19.071 1.00 94.00 91 ASP A N 1
ATOM 729 C CA . ASP A 1 91 ? -10.008 4.880 19.496 1.00 94.00 91 ASP A CA 1
ATOM 730 C C . ASP A 1 91 ? -11.452 4.677 19.020 1.00 94.00 91 ASP A C 1
ATOM 732 O O . ASP A 1 91 ? -11.867 3.572 18.667 1.00 94.00 91 ASP A O 1
ATOM 736 N N . HIS A 1 92 ? -12.266 5.737 19.025 1.00 94.56 92 HIS A N 1
ATOM 737 C CA . HIS A 1 92 ? -13.617 5.695 18.469 1.00 94.56 92 HIS A CA 1
ATOM 738 C C . HIS A 1 92 ? -13.599 5.491 16.949 1.00 94.56 92 HIS A C 1
ATOM 740 O O . HIS A 1 92 ? -14.311 4.615 16.457 1.00 94.56 92 HIS A O 1
ATOM 746 N N . VAL A 1 93 ? -12.763 6.239 16.221 1.00 94.56 93 VAL A N 1
ATOM 747 C CA . VAL A 1 93 ? -12.605 6.105 14.766 1.00 94.56 93 VAL A CA 1
ATOM 748 C C . VAL A 1 93 ? -12.159 4.696 14.391 1.00 94.56 93 VAL A C 1
ATOM 750 O O . VAL A 1 93 ? -12.767 4.097 13.508 1.00 94.56 93 VAL A O 1
ATOM 753 N N . PHE A 1 94 ? -11.166 4.139 15.087 1.00 96.44 94 PHE A N 1
ATOM 754 C CA . PHE A 1 94 ? -10.690 2.780 14.841 1.00 96.44 94 PHE A CA 1
ATOM 755 C C . PHE A 1 94 ? -11.801 1.744 15.044 1.00 96.44 94 PHE A C 1
ATOM 757 O O . PHE A 1 94 ? -12.076 0.957 14.144 1.00 96.44 94 PHE A O 1
ATOM 764 N N . ARG A 1 95 ? -12.505 1.776 16.185 1.00 97.62 95 ARG A N 1
ATOM 765 C CA . ARG A 1 95 ? -13.587 0.816 16.483 1.00 97.62 95 ARG A CA 1
ATOM 766 C C . ARG A 1 95 ? -14.740 0.895 15.483 1.00 97.62 95 ARG A C 1
ATOM 768 O O . ARG A 1 95 ? -15.238 -0.135 15.038 1.00 97.62 95 ARG A O 1
ATOM 775 N N . GLN A 1 96 ? -15.169 2.106 15.134 1.00 97.38 96 GLN A N 1
ATOM 776 C CA . GLN A 1 96 ? -16.230 2.318 14.146 1.00 97.38 96 GLN A CA 1
ATOM 777 C C . GLN A 1 96 ? -15.786 1.895 12.743 1.00 97.38 96 GLN A C 1
ATOM 779 O O . GLN A 1 96 ? -16.548 1.251 12.025 1.00 97.38 96 GLN A O 1
ATOM 784 N N . GLY A 1 97 ? -14.554 2.234 12.357 1.00 97.62 97 GLY A N 1
ATOM 785 C CA . GLY A 1 97 ? -13.979 1.839 11.079 1.00 97.62 97 GLY A CA 1
ATOM 786 C C . GLY A 1 97 ? -13.846 0.325 10.956 1.00 97.62 97 GLY A C 1
ATOM 787 O O . GLY A 1 97 ? -14.214 -0.229 9.925 1.00 97.62 97 GLY A O 1
ATOM 788 N N . LEU A 1 98 ? -13.406 -0.345 12.024 1.00 98.31 98 LEU A N 1
ATOM 789 C CA . LEU A 1 98 ? -13.275 -1.798 12.096 1.00 98.31 98 LEU A CA 1
ATOM 790 C C . LEU A 1 98 ? -14.629 -2.485 11.907 1.00 98.31 98 LEU A C 1
ATOM 792 O O . LEU A 1 98 ? -14.759 -3.376 11.073 1.00 98.31 98 LEU A O 1
ATOM 796 N N . ASP A 1 99 ? -15.655 -2.041 12.633 1.00 98.12 99 ASP A N 1
ATOM 797 C CA . ASP A 1 99 ? -17.006 -2.586 12.493 1.00 98.12 99 ASP A CA 1
ATOM 798 C C . ASP A 1 99 ? -17.567 -2.393 11.070 1.00 98.12 99 ASP A C 1
ATOM 800 O O . ASP A 1 99 ? -18.120 -3.328 10.490 1.00 98.12 99 ASP A O 1
ATOM 804 N N . GLN A 1 100 ? -17.381 -1.210 10.470 1.00 98.00 100 GLN A N 1
ATOM 805 C CA . GLN A 1 100 ? -17.784 -0.948 9.082 1.00 98.00 100 GLN A CA 1
ATOM 806 C C . GLN A 1 100 ? -17.031 -1.842 8.085 1.00 98.00 100 GLN A C 1
ATOM 808 O O . GLN A 1 100 ? -17.662 -2.455 7.227 1.00 98.00 100 GLN A O 1
ATOM 813 N N . ALA A 1 101 ? -15.708 -1.952 8.221 1.00 97.94 101 ALA A N 1
ATOM 814 C CA . ALA A 1 101 ? -14.850 -2.742 7.343 1.00 97.94 101 ALA A CA 1
ATOM 815 C C . ALA A 1 101 ? -15.202 -4.239 7.372 1.00 97.94 101 ALA A C 1
ATOM 817 O O . ALA A 1 101 ? -15.317 -4.880 6.328 1.00 97.94 101 ALA A O 1
ATOM 818 N N . LEU A 1 102 ? -15.446 -4.799 8.560 1.00 98.12 102 LEU A N 1
ATOM 819 C CA . LEU A 1 102 ? -15.817 -6.209 8.709 1.00 98.12 102 LEU A CA 1
ATOM 820 C C . LEU A 1 102 ? -17.208 -6.516 8.128 1.00 98.12 102 LEU A C 1
ATOM 822 O O . LEU A 1 102 ? -17.403 -7.570 7.518 1.00 98.12 102 LEU A O 1
ATOM 826 N N . LYS A 1 103 ? -18.162 -5.578 8.207 1.00 97.50 103 LYS A N 1
ATOM 827 C CA . LYS A 1 103 ? -19.474 -5.712 7.540 1.00 97.50 103 LYS A CA 1
ATOM 828 C C . LYS A 1 103 ? -19.356 -5.818 6.019 1.00 97.50 103 LYS A C 1
ATOM 830 O O . LYS A 1 103 ? -20.177 -6.495 5.387 1.00 97.50 103 LYS A O 1
ATOM 835 N N . TRP A 1 104 ? -18.343 -5.188 5.420 1.00 97.75 104 TRP A N 1
ATOM 836 C CA . TRP A 1 104 ? -18.093 -5.310 3.984 1.00 97.75 104 TRP A CA 1
ATOM 837 C C . TRP A 1 104 ? -17.768 -6.744 3.600 1.00 97.75 104 TRP A C 1
ATOM 839 O O . TRP A 1 104 ? -18.335 -7.250 2.638 1.00 97.75 104 TRP A O 1
ATOM 849 N N . LEU A 1 105 ? -16.939 -7.431 4.392 1.00 96.94 105 LEU A N 1
ATOM 850 C CA . LEU A 1 105 ? -16.556 -8.813 4.115 1.00 96.94 105 LEU A CA 1
ATOM 851 C C . LEU A 1 105 ? -17.766 -9.748 4.085 1.00 96.94 105 LEU A C 1
ATOM 853 O O . LEU A 1 105 ? -17.866 -10.583 3.191 1.00 96.94 105 LEU A O 1
ATOM 857 N N . ILE A 1 106 ? -18.718 -9.582 5.007 1.00 95.56 106 ILE A N 1
ATOM 858 C CA . ILE A 1 106 ? -19.974 -10.351 5.003 1.00 95.56 106 ILE A CA 1
ATOM 859 C C . ILE A 1 106 ? -20.745 -10.098 3.701 1.00 95.56 106 ILE A C 1
ATOM 861 O O . ILE A 1 106 ? -21.170 -11.036 3.022 1.00 95.56 106 ILE A O 1
ATOM 865 N N . THR A 1 107 ? -20.887 -8.824 3.337 1.00 95.75 107 THR A N 1
ATOM 866 C CA . THR A 1 107 ? -21.635 -8.388 2.151 1.00 95.75 107 THR A CA 1
ATOM 867 C C . THR A 1 107 ? -20.993 -8.877 0.852 1.00 95.75 107 THR A C 1
ATOM 869 O O . THR A 1 107 ? -21.696 -9.298 -0.066 1.00 95.75 107 THR A O 1
ATOM 872 N N . TRP A 1 108 ? -19.664 -8.850 0.763 1.00 96.62 108 TRP A N 1
ATOM 873 C CA . TRP A 1 108 ? -18.914 -9.286 -0.413 1.00 96.62 108 TRP A CA 1
ATOM 874 C C . TRP A 1 108 ? -18.839 -10.809 -0.524 1.00 96.62 108 TRP A C 1
ATOM 876 O O . TRP A 1 108 ? -18.985 -11.330 -1.626 1.00 96.62 108 TRP A O 1
ATOM 886 N N . ASN A 1 109 ? -18.753 -11.543 0.590 1.00 94.19 109 ASN A N 1
ATOM 887 C CA . ASN A 1 109 ? -18.844 -13.008 0.574 1.00 94.19 109 ASN A CA 1
ATOM 888 C C . ASN A 1 109 ? -20.176 -13.493 -0.015 1.00 94.19 109 ASN A C 1
ATOM 890 O O . ASN A 1 109 ? -20.194 -14.443 -0.792 1.00 94.19 109 ASN A O 1
ATOM 894 N N . ALA A 1 110 ? -21.285 -12.821 0.315 1.00 93.81 110 ALA A N 1
ATOM 895 C CA . ALA A 1 110 ? -22.601 -13.123 -0.254 1.00 93.81 110 ALA A CA 1
ATOM 896 C C . ALA A 1 110 ? -22.690 -12.844 -1.769 1.00 93.81 110 ALA A C 1
ATOM 898 O O . ALA A 1 110 ? -23.604 -13.326 -2.431 1.00 93.81 110 ALA A O 1
ATOM 899 N N . GLN A 1 111 ? -21.740 -12.080 -2.313 1.00 94.19 111 GLN A N 1
ATOM 900 C CA . GLN A 1 111 ? -21.579 -11.796 -3.740 1.00 94.19 111 GLN A CA 1
ATOM 901 C C . GLN A 1 111 ? -20.439 -12.610 -4.374 1.00 94.19 111 GLN A C 1
ATOM 903 O O . GLN A 1 111 ? -19.962 -12.245 -5.447 1.00 94.19 111 GLN A O 1
ATOM 908 N N . GLU A 1 112 ? -19.982 -13.673 -3.699 1.00 94.06 112 GLU A N 1
ATOM 909 C CA . GLU A 1 112 ? -18.884 -14.552 -4.133 1.00 94.06 112 GLU A CA 1
ATOM 910 C C . GLU A 1 112 ? -17.552 -13.813 -4.352 1.00 94.06 112 GLU A C 1
ATOM 912 O O . GLU A 1 112 ? -16.679 -14.253 -5.098 1.00 94.06 112 GLU A O 1
ATOM 917 N N . LEU A 1 113 ? -17.378 -12.680 -3.670 1.00 94.19 113 LEU A N 1
ATOM 918 C CA . LEU A 1 113 ? -16.196 -11.842 -3.757 1.00 94.19 113 LEU A CA 1
ATOM 919 C C . LEU A 1 113 ? -15.317 -12.055 -2.518 1.00 94.19 113 LEU A C 1
ATOM 921 O O . LEU A 1 113 ? -15.555 -11.496 -1.446 1.00 94.19 113 LEU A O 1
ATOM 925 N N . ALA A 1 114 ? -14.292 -12.892 -2.675 1.00 92.00 114 ALA A N 1
ATOM 926 C CA . ALA A 1 114 ? -13.334 -13.213 -1.622 1.00 92.00 114 ALA A CA 1
ATOM 927 C C . ALA A 1 114 ? -12.221 -12.153 -1.547 1.00 92.00 114 ALA A C 1
ATOM 929 O O . ALA A 1 114 ? -11.175 -12.295 -2.172 1.00 92.00 114 ALA A O 1
ATOM 930 N N . LEU A 1 115 ? -12.465 -11.086 -0.784 1.00 96.50 115 LEU A N 1
ATOM 931 C CA . LEU A 1 115 ? -11.492 -10.020 -0.514 1.00 96.50 115 LEU A CA 1
ATOM 932 C C . LEU A 1 115 ? -11.107 -9.984 0.959 1.00 96.50 115 LEU A C 1
ATOM 934 O O . LEU A 1 115 ? -11.958 -10.204 1.814 1.00 96.50 115 LEU A O 1
ATOM 938 N N . ASP A 1 116 ? -9.866 -9.635 1.261 1.00 97.62 116 ASP A N 1
ATOM 939 C CA . ASP A 1 116 ? -9.470 -9.273 2.626 1.00 97.62 116 ASP A CA 1
ATOM 940 C C . ASP A 1 116 ? -9.575 -7.755 2.832 1.00 97.62 116 ASP A C 1
ATOM 942 O O . ASP A 1 116 ? -9.690 -6.994 1.866 1.00 97.62 116 ASP A O 1
ATOM 946 N N . VAL A 1 117 ? -9.559 -7.298 4.084 1.00 98.31 117 VAL A N 1
ATOM 947 C CA . VAL A 1 117 ? -9.618 -5.867 4.412 1.00 98.31 117 VAL A CA 1
ATOM 948 C C . VAL A 1 117 ? -8.463 -5.468 5.314 1.00 98.31 117 VAL A C 1
ATOM 950 O O . VAL A 1 117 ? -8.134 -6.193 6.251 1.00 98.31 117 VAL A O 1
ATOM 953 N N . SER A 1 118 ? -7.860 -4.313 5.052 1.00 97.81 118 SER A N 1
ATOM 954 C CA . SER A 1 118 ? -6.903 -3.686 5.956 1.00 97.81 118 SER A CA 1
ATOM 955 C C . SER A 1 118 ? -7.478 -2.428 6.602 1.00 97.81 118 SER A C 1
ATOM 957 O O . SER A 1 118 ? -8.344 -1.761 6.034 1.00 97.81 118 SER A O 1
ATOM 959 N N . ILE A 1 119 ? -7.040 -2.119 7.822 1.00 96.38 119 ILE A N 1
ATOM 960 C CA . ILE A 1 119 ? -7.424 -0.898 8.532 1.00 96.38 119 ILE A CA 1
ATOM 961 C C . ILE A 1 119 ? -6.225 -0.291 9.256 1.00 96.38 119 ILE A C 1
ATOM 963 O O . ILE A 1 119 ? -5.444 -0.991 9.900 1.00 96.38 119 ILE A O 1
ATOM 967 N N . ASN A 1 120 ? -6.132 1.033 9.189 1.00 93.00 120 ASN A N 1
ATOM 968 C CA . ASN A 1 120 ? -5.120 1.814 9.885 1.00 93.00 120 ASN A CA 1
ATOM 969 C C . ASN A 1 120 ? -5.346 1.801 11.402 1.00 93.00 120 ASN A C 1
ATOM 971 O O . ASN A 1 120 ? -6.437 2.133 11.877 1.00 93.00 120 ASN A O 1
ATOM 975 N N . LEU A 1 121 ? -4.298 1.494 12.165 1.00 91.06 121 LEU A N 1
ATOM 976 C CA . LEU A 1 121 ? -4.285 1.569 13.621 1.00 91.06 121 LEU A CA 1
ATOM 977 C C . LEU A 1 121 ? -3.303 2.645 14.086 1.00 91.06 121 LEU A C 1
ATOM 979 O O . LEU A 1 121 ? -2.093 2.566 13.875 1.00 91.06 121 LEU A O 1
ATOM 983 N N . SER A 1 122 ? -3.842 3.663 14.762 1.00 86.69 122 SER A N 1
ATOM 984 C CA . SER A 1 122 ? -3.014 4.744 15.284 1.00 86.69 122 SER A CA 1
ATOM 985 C C . SER A 1 122 ? -2.101 4.250 16.418 1.00 86.69 122 SER A C 1
ATOM 987 O O . SER A 1 122 ? -2.505 3.394 17.213 1.00 86.69 122 SER A O 1
ATOM 989 N N . PRO A 1 123 ? -0.912 4.846 16.587 1.00 82.44 123 PRO A N 1
ATOM 990 C CA . PRO A 1 123 ? 0.009 4.480 17.663 1.00 82.44 123 PRO A CA 1
ATOM 991 C C . PRO A 1 123 ? -0.601 4.662 19.055 1.00 82.44 123 PRO A C 1
ATOM 993 O O . PRO A 1 123 ? -0.402 3.830 19.935 1.00 82.44 123 PRO A O 1
ATOM 996 N N . SER A 1 124 ? -1.377 5.735 19.253 1.00 83.81 124 SER A N 1
ATOM 997 C CA . SER A 1 124 ? -2.110 5.990 20.500 1.00 83.81 124 SER A CA 1
ATOM 998 C C . SER A 1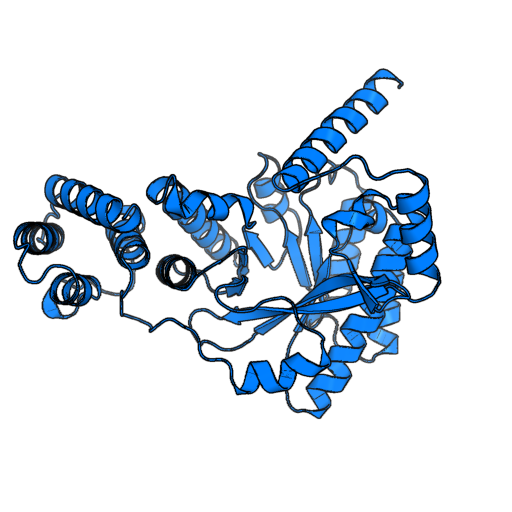 124 ? -3.155 4.923 20.795 1.00 83.81 124 SER A C 1
ATOM 1000 O O . SER A 1 124 ? -3.317 4.543 21.948 1.00 83.81 124 SER A O 1
ATOM 1002 N N . THR A 1 125 ? -3.827 4.415 19.764 1.00 89.19 125 THR A N 1
ATOM 1003 C CA . THR A 1 125 ? -4.816 3.346 19.915 1.00 89.19 125 THR A CA 1
ATOM 1004 C C . THR A 1 125 ? -4.140 2.013 20.222 1.00 89.19 125 THR A C 1
ATOM 1006 O O . THR A 1 125 ? -4.627 1.282 21.076 1.00 89.19 125 THR A O 1
ATOM 1009 N N . LEU A 1 126 ? -2.973 1.727 19.633 1.00 88.75 126 LEU A N 1
ATOM 1010 C CA . LEU A 1 126 ? -2.174 0.543 19.980 1.00 88.75 126 LEU A CA 1
ATOM 1011 C C . LEU A 1 126 ? -1.731 0.539 21.458 1.00 88.75 126 LEU A C 1
ATOM 1013 O O . LEU A 1 126 ? -1.631 -0.525 22.071 1.00 88.75 126 LEU A O 1
ATOM 1017 N N . PHE A 1 127 ? -1.478 1.718 22.040 1.00 85.50 127 PHE A N 1
ATOM 1018 C CA . PHE A 1 127 ? -1.175 1.865 23.470 1.00 85.50 127 PHE A CA 1
ATOM 1019 C C . PHE A 1 127 ? -2.376 1.607 24.384 1.00 85.50 127 PHE A C 1
ATOM 1021 O O . PHE A 1 127 ? -2.189 1.454 25.593 1.00 85.50 127 PHE A O 1
ATOM 1028 N N . ASN A 1 128 ? -3.597 1.594 23.849 1.00 89.25 128 ASN A N 1
ATOM 1029 C CA . ASN A 1 128 ? -4.764 1.284 24.649 1.00 89.25 128 ASN A CA 1
ATOM 1030 C C . ASN A 1 128 ? -4.781 -0.229 24.949 1.00 89.25 128 ASN A C 1
ATOM 1032 O O . ASN A 1 128 ? -4.845 -1.025 24.009 1.00 89.25 128 ASN A O 1
ATOM 1036 N N . PRO A 1 129 ? -4.755 -0.651 26.228 1.00 88.44 129 PRO A N 1
ATOM 1037 C CA . PRO A 1 129 ? -4.735 -2.070 26.589 1.00 88.44 129 PRO A CA 1
ATOM 1038 C C . PRO A 1 129 ? -5.985 -2.831 26.125 1.00 88.44 129 PRO A C 1
ATOM 1040 O O . PRO A 1 129 ? -5.939 -4.050 25.980 1.00 88.44 129 PRO A O 1
ATOM 1043 N N . ASP A 1 130 ? -7.087 -2.130 25.851 1.00 92.62 130 ASP A N 1
ATOM 1044 C CA . ASP A 1 130 ? -8.316 -2.741 25.349 1.00 92.62 130 ASP A CA 1
ATOM 1045 C C . ASP A 1 130 ? -8.295 -2.961 23.824 1.00 92.62 130 ASP A C 1
ATOM 1047 O O . ASP A 1 130 ? -9.190 -3.621 23.290 1.00 92.62 130 ASP A O 1
ATOM 1051 N N . CYS A 1 131 ? -7.296 -2.440 23.096 1.00 94.69 131 CYS A N 1
ATOM 1052 C CA . CYS A 1 131 ? -7.253 -2.503 21.632 1.00 94.69 131 CYS A CA 1
ATOM 1053 C C . CYS A 1 131 ? -7.329 -3.940 21.084 1.00 94.69 131 CYS A C 1
ATOM 1055 O O . CYS A 1 131 ? -8.202 -4.201 20.247 1.00 94.69 131 CYS A O 1
ATOM 1057 N N . PRO A 1 132 ? -6.520 -4.907 21.560 1.00 95.69 132 PRO A N 1
ATOM 1058 C CA . PRO A 1 132 ? -6.642 -6.296 21.115 1.00 95.69 132 PRO A CA 1
ATOM 1059 C C . PRO A 1 132 ? -8.026 -6.897 21.406 1.00 95.69 132 PRO A C 1
ATOM 1061 O O . PRO A 1 132 ? -8.575 -7.620 20.574 1.00 95.69 132 PRO A O 1
ATOM 1064 N N . ALA A 1 133 ? -8.644 -6.540 22.538 1.00 96.88 133 ALA A N 1
ATOM 1065 C CA . ALA A 1 133 ? -9.987 -7.000 22.888 1.00 96.88 133 ALA A CA 1
ATOM 1066 C C . ALA A 1 133 ? -11.070 -6.420 21.962 1.00 96.88 133 ALA A C 1
ATOM 1068 O O . ALA A 1 133 ? -12.039 -7.111 21.643 1.00 96.88 133 ALA A O 1
ATOM 1069 N N . TRP A 1 134 ? -10.916 -5.179 21.488 1.00 97.94 134 TRP A N 1
ATOM 1070 C CA . TRP A 1 134 ? -11.819 -4.607 20.483 1.00 97.94 134 TRP A CA 1
ATOM 1071 C C . TRP A 1 134 ? -11.743 -5.359 19.154 1.00 97.94 134 TRP A C 1
ATOM 1073 O O . TRP A 1 134 ? -12.781 -5.602 18.539 1.00 97.94 134 TRP A O 1
ATOM 1083 N N . VAL A 1 135 ? -10.537 -5.754 18.736 1.00 98.31 135 VAL A N 1
ATOM 1084 C CA . VAL A 1 135 ? -10.317 -6.519 17.501 1.00 98.31 135 VAL A CA 1
ATOM 1085 C C . VAL A 1 135 ? -10.933 -7.914 17.598 1.00 98.31 135 VAL A C 1
ATOM 1087 O O . VAL A 1 135 ? -11.751 -8.277 16.752 1.00 98.31 135 VAL A O 1
ATOM 1090 N N . ASP A 1 136 ? -10.614 -8.666 18.655 1.00 98.19 136 ASP A N 1
ATOM 1091 C CA . ASP A 1 136 ? -11.190 -9.997 18.909 1.00 98.19 136 ASP A CA 1
ATOM 1092 C C . ASP A 1 136 ? -12.722 -9.938 19.008 1.00 98.19 136 ASP A C 1
ATOM 1094 O O . ASP A 1 136 ? -13.431 -10.716 18.366 1.00 98.19 136 ASP A O 1
ATOM 1098 N N . GLY A 1 137 ? -13.250 -8.965 19.756 1.00 98.19 137 GLY A N 1
ATOM 1099 C CA . GLY A 1 137 ? -14.686 -8.762 19.914 1.00 98.19 137 GLY A CA 1
ATOM 1100 C C . GLY A 1 137 ? -15.398 -8.493 18.588 1.00 98.19 137 GLY A C 1
ATOM 1101 O O . GLY A 1 137 ? -16.438 -9.099 18.321 1.00 98.19 137 GLY A O 1
ATOM 1102 N N . ALA A 1 138 ? -14.834 -7.634 17.734 1.00 98.19 138 ALA A N 1
ATOM 1103 C CA . ALA A 1 138 ? -15.411 -7.318 16.431 1.00 98.19 138 ALA A CA 1
ATOM 1104 C C . ALA A 1 138 ? -15.374 -8.524 15.474 1.00 98.19 138 ALA A C 1
ATOM 1106 O O . ALA A 1 138 ? -16.385 -8.839 14.846 1.00 98.19 138 ALA A O 1
ATOM 1107 N N . LEU A 1 139 ? -14.251 -9.248 15.408 1.00 98.25 139 LEU A N 1
ATOM 1108 C CA . LEU A 1 139 ? -14.123 -10.458 14.586 1.00 98.25 139 LEU A CA 1
ATOM 1109 C C . LEU A 1 139 ? -15.126 -11.540 15.004 1.00 98.25 139 LEU A C 1
ATOM 1111 O O . LEU A 1 139 ? -15.807 -12.111 14.150 1.00 98.25 139 LEU A O 1
ATOM 1115 N N . ARG A 1 140 ? -15.275 -11.781 16.314 1.00 97.75 140 ARG A N 1
ATOM 1116 C CA . ARG A 1 140 ? -16.258 -12.735 16.854 1.00 97.75 140 ARG A CA 1
ATOM 1117 C C . ARG A 1 140 ? -17.690 -12.308 16.585 1.00 97.75 140 ARG A C 1
ATOM 1119 O O . ARG A 1 140 ? -18.505 -13.151 16.222 1.00 97.75 140 ARG A O 1
ATOM 1126 N N . HIS A 1 141 ? -17.996 -11.022 16.751 1.00 97.50 141 HIS A N 1
ATOM 1127 C CA . HIS A 1 141 ? -19.329 -10.484 16.490 1.00 97.50 141 HIS A CA 1
ATOM 1128 C C . HIS A 1 141 ? -19.766 -10.725 15.039 1.00 97.50 141 HIS A C 1
ATOM 1130 O O . HIS A 1 141 ? -20.905 -11.116 14.798 1.00 97.50 141 HIS A O 1
ATOM 1136 N N . HIS A 1 142 ? -18.843 -10.548 14.090 1.00 96.88 142 HIS A N 1
ATOM 1137 C CA . HIS A 1 142 ? -19.088 -10.747 12.659 1.00 96.88 142 HIS A CA 1
ATOM 1138 C C . HIS A 1 142 ? -18.865 -12.189 12.176 1.00 96.88 142 HIS A C 1
ATOM 1140 O O . HIS A 1 142 ? -19.171 -12.499 11.027 1.00 96.88 142 HIS A O 1
ATOM 1146 N N . GLY A 1 143 ? -18.348 -13.082 13.028 1.00 96.56 143 GLY A N 1
ATOM 1147 C CA . GLY A 1 143 ? -18.060 -14.475 12.674 1.00 96.56 143 GLY A CA 1
ATOM 1148 C C . GLY A 1 143 ? -16.980 -14.626 11.597 1.00 96.56 143 GLY A C 1
ATOM 1149 O O . GLY A 1 143 ? -17.049 -15.546 10.782 1.00 96.56 143 GLY A O 1
ATOM 1150 N N . LEU A 1 144 ? -16.008 -13.710 11.555 1.00 96.88 144 LEU A N 1
ATOM 1151 C CA . LEU A 1 144 ? -14.974 -13.665 10.520 1.00 96.88 144 LEU A CA 1
ATOM 1152 C C . LEU A 1 144 ? -13.672 -14.302 10.995 1.00 96.88 144 LEU A C 1
ATOM 1154 O O . LEU A 1 144 ? -13.260 -14.154 12.145 1.00 96.88 144 LEU A O 1
ATOM 1158 N N . ALA A 1 145 ? -13.003 -14.996 10.076 1.00 97.06 145 ALA A N 1
ATOM 1159 C CA . ALA A 1 145 ? -11.685 -15.544 10.342 1.00 97.06 145 ALA A CA 1
ATOM 1160 C C . ALA A 1 145 ? -10.655 -14.400 10.482 1.00 97.06 145 ALA A C 1
ATOM 1162 O O . ALA A 1 145 ? -10.603 -13.543 9.596 1.00 97.06 145 ALA A O 1
ATOM 1163 N N . PRO A 1 146 ? -9.816 -14.393 11.536 1.00 97.62 146 PRO A N 1
ATOM 1164 C CA . PRO A 1 146 ? -8.885 -13.295 11.810 1.00 97.62 146 PRO A CA 1
ATOM 1165 C C . PRO A 1 146 ? -7.936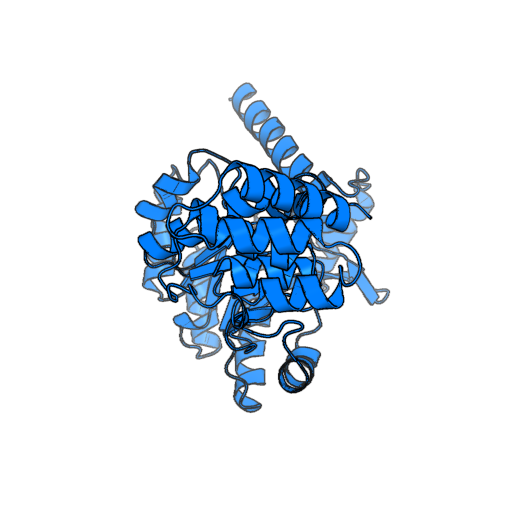 -12.946 10.657 1.00 97.62 146 PRO A C 1
ATOM 1167 O O . PRO A 1 146 ? -7.726 -11.769 10.388 1.00 97.62 146 PRO A O 1
ATOM 1170 N N . HIS A 1 147 ? -7.454 -13.940 9.902 1.00 96.75 147 HIS A N 1
ATOM 1171 C CA . HIS A 1 147 ? -6.509 -13.742 8.791 1.00 96.75 147 HIS A CA 1
ATOM 1172 C C . HIS A 1 147 ? -7.056 -12.893 7.630 1.00 96.75 147 HIS A C 1
ATOM 1174 O O . HIS A 1 147 ? -6.293 -12.504 6.749 1.00 96.75 147 HIS A O 1
ATOM 1180 N N . ARG A 1 148 ? -8.370 -12.626 7.609 1.00 96.94 148 ARG A N 1
ATOM 1181 C CA . ARG A 1 148 ? -9.017 -11.750 6.621 1.00 96.94 148 ARG A CA 1
ATOM 1182 C C . ARG A 1 148 ? -8.932 -10.266 6.963 1.00 96.94 148 ARG A C 1
ATOM 1184 O O . ARG A 1 148 ? -9.320 -9.431 6.146 1.00 96.94 148 ARG A O 1
ATOM 1191 N N . LEU A 1 149 ? -8.476 -9.952 8.172 1.00 98.31 149 LEU A N 1
ATOM 1192 C CA . LEU A 1 149 ? -8.211 -8.604 8.635 1.00 98.31 149 LEU A CA 1
ATOM 1193 C C . LEU A 1 149 ? -6.699 -8.392 8.707 1.00 98.31 149 LEU A C 1
ATOM 1195 O O . LEU A 1 149 ? -5.995 -9.133 9.395 1.00 98.31 149 LEU A O 1
ATOM 1199 N N . SER A 1 150 ? -6.230 -7.344 8.043 1.00 98.00 150 SER A N 1
ATOM 1200 C CA . SER A 1 150 ? -4.891 -6.798 8.233 1.00 98.00 150 SER A CA 1
ATOM 1201 C C . SER A 1 150 ? -4.970 -5.519 9.065 1.00 98.00 150 SER A C 1
ATOM 1203 O O . SER A 1 150 ? -5.804 -4.651 8.807 1.00 98.00 150 SER A O 1
ATOM 1205 N N . ILE A 1 151 ? -4.097 -5.373 10.054 1.00 96.94 151 ILE A N 1
ATOM 1206 C CA . ILE A 1 151 ? -3.945 -4.128 10.808 1.00 96.94 151 ILE A CA 1
ATOM 1207 C C . ILE A 1 151 ? -2.675 -3.434 10.339 1.00 96.94 151 ILE A C 1
ATOM 1209 O O . ILE A 1 151 ? -1.590 -4.011 10.396 1.00 96.94 151 ILE A O 1
ATOM 1213 N N . GLU A 1 152 ? -2.822 -2.198 9.876 1.00 93.19 152 GLU A N 1
ATOM 1214 C CA . GLU A 1 152 ? -1.721 -1.381 9.378 1.00 93.19 152 GLU A CA 1
ATOM 1215 C C . GLU A 1 152 ? -1.199 -0.489 10.501 1.00 93.19 152 GLU A C 1
ATOM 1217 O O . GLU A 1 152 ? -1.943 0.293 11.101 1.00 93.19 152 GLU A O 1
ATOM 1222 N N . LEU A 1 153 ? 0.078 -0.662 10.826 1.00 85.69 153 LEU A N 1
ATOM 1223 C CA . LEU A 1 153 ? 0.770 0.039 11.896 1.00 85.69 153 LEU A CA 1
ATOM 1224 C C . LEU A 1 153 ? 1.764 1.021 11.280 1.00 85.69 153 LEU A C 1
ATOM 1226 O O . LEU A 1 153 ? 2.713 0.602 10.620 1.00 85.69 153 LEU A O 1
ATOM 1230 N N . LEU A 1 154 ? 1.575 2.313 11.547 1.00 67.88 154 LEU A N 1
ATOM 1231 C CA . LEU A 1 154 ? 2.512 3.361 11.131 1.00 67.88 154 LEU A CA 1
ATOM 1232 C C . LEU A 1 154 ? 3.892 3.174 11.783 1.00 67.88 154 LEU A C 1
ATOM 1234 O O . LEU A 1 154 ? 3.987 2.798 12.961 1.00 67.88 154 LEU A O 1
ATOM 1238 N N . GLU A 1 155 ? 4.962 3.521 11.058 1.00 61.38 155 GLU A N 1
ATOM 1239 C CA . GLU A 1 155 ? 6.314 3.619 11.618 1.00 61.38 155 GLU A CA 1
ATOM 1240 C C . GLU A 1 155 ? 6.325 4.637 12.773 1.00 61.38 155 GLU A C 1
ATOM 1242 O O . GLU A 1 155 ? 6.325 5.853 12.585 1.00 61.38 155 GLU A O 1
ATOM 1247 N N . THR A 1 156 ? 6.356 4.153 14.014 1.00 54.81 156 THR A N 1
ATOM 1248 C CA . THR A 1 156 ? 6.503 5.026 15.184 1.00 54.81 156 THR A CA 1
ATOM 1249 C C . THR A 1 156 ? 7.893 4.880 15.738 1.00 54.81 156 THR A C 1
ATOM 1251 O O . THR A 1 156 ? 8.274 3.793 16.135 1.00 54.81 156 THR A O 1
ATOM 1254 N N . GLU A 1 157 ? 8.684 5.945 15.848 1.00 46.78 157 GLU A N 1
ATOM 1255 C CA . GLU A 1 157 ? 10.009 5.894 16.503 1.00 46.78 157 GLU A CA 1
ATOM 1256 C C . GLU A 1 157 ? 9.966 5.339 17.951 1.00 46.78 157 GLU A C 1
ATOM 1258 O O . GLU A 1 157 ? 11.004 5.038 18.525 1.00 46.78 157 GLU A O 1
ATOM 1263 N N . THR A 1 158 ? 8.771 5.165 18.527 1.00 51.91 158 THR A N 1
ATOM 1264 C CA . THR A 1 158 ? 8.496 4.838 19.929 1.00 51.91 158 THR A CA 1
ATOM 1265 C C . THR A 1 158 ? 7.976 3.418 20.219 1.00 51.91 158 THR A C 1
ATOM 1267 O O . THR A 1 158 ? 7.552 3.193 21.352 1.00 51.91 158 THR A O 1
ATOM 1270 N N . VAL A 1 159 ? 8.091 2.436 19.303 1.00 51.66 159 VAL A N 1
ATOM 1271 C CA . VAL A 1 159 ? 7.853 0.981 19.604 1.00 51.66 159 VAL A CA 1
ATOM 1272 C C . VAL A 1 159 ? 8.877 0.372 20.570 1.00 51.66 159 VAL A C 1
ATOM 1274 O O . VAL A 1 159 ? 9.000 -0.837 20.708 1.00 51.66 159 VAL A O 1
ATOM 1277 N N . ASP A 1 160 ? 9.589 1.217 21.300 1.00 54.56 160 ASP A N 1
ATOM 1278 C CA . ASP A 1 160 ? 10.557 0.836 22.318 1.00 54.56 160 ASP A CA 1
ATOM 1279 C C . ASP A 1 160 ? 9.919 0.635 23.704 1.00 54.56 160 ASP A C 1
ATOM 1281 O O . ASP A 1 160 ? 10.620 0.423 24.693 1.00 54.56 160 ASP A O 1
ATOM 1285 N N . SER A 1 161 ? 8.584 0.706 23.814 1.00 64.50 161 SER A N 1
ATOM 1286 C CA . SER A 1 161 ? 7.894 0.322 25.046 1.00 64.50 161 SER A CA 1
ATOM 1287 C C . SER A 1 161 ? 7.446 -1.139 24.992 1.00 64.50 161 SER A C 1
ATOM 1289 O O . SER A 1 161 ? 6.826 -1.590 24.026 1.00 64.50 161 SER A O 1
ATOM 1291 N N . THR A 1 162 ? 7.708 -1.877 26.074 1.00 73.50 162 THR A N 1
ATOM 1292 C CA . THR A 1 162 ? 7.269 -3.270 26.259 1.00 73.50 162 THR A CA 1
ATOM 1293 C C . THR A 1 162 ? 5.777 -3.442 25.962 1.00 73.50 162 THR A C 1
ATOM 1295 O O . THR A 1 162 ? 5.388 -4.394 25.297 1.00 73.50 162 THR A O 1
ATOM 1298 N N . THR A 1 163 ? 4.952 -2.467 26.354 1.00 75.00 163 THR A N 1
ATOM 1299 C CA . THR A 1 163 ? 3.499 -2.485 26.145 1.00 75.00 163 THR A CA 1
ATOM 1300 C C . THR A 1 163 ? 3.094 -2.512 24.669 1.00 75.00 163 THR A C 1
ATOM 1302 O O . THR A 1 163 ? 2.153 -3.213 24.322 1.00 75.00 163 THR A O 1
ATOM 1305 N N . GLN A 1 164 ? 3.779 -1.786 23.772 1.00 76.94 164 GLN A N 1
ATOM 1306 C CA . GLN A 1 164 ? 3.418 -1.842 22.347 1.00 76.94 164 GLN A CA 1
ATOM 1307 C C . GLN A 1 164 ? 3.771 -3.188 21.728 1.00 76.94 164 GLN A C 1
ATOM 1309 O O . GLN A 1 164 ? 2.986 -3.721 20.948 1.00 76.94 164 GLN A O 1
ATOM 1314 N N . ARG A 1 165 ? 4.929 -3.746 22.092 1.00 82.19 165 ARG A N 1
ATOM 1315 C CA . ARG A 1 165 ? 5.328 -5.083 21.649 1.00 82.19 165 ARG A CA 1
ATOM 1316 C C . ARG A 1 165 ? 4.316 -6.131 22.117 1.00 82.19 165 ARG A C 1
ATOM 1318 O O . ARG A 1 165 ? 3.873 -6.922 21.296 1.00 82.19 165 ARG A O 1
ATOM 1325 N N . GLU A 1 166 ? 3.880 -6.066 23.375 1.00 86.88 166 GLU A N 1
ATOM 1326 C CA . GLU A 1 166 ? 2.830 -6.942 23.912 1.00 86.88 166 GLU A CA 1
ATOM 1327 C C . GLU A 1 166 ? 1.510 -6.805 23.136 1.00 86.88 166 GLU A C 1
ATOM 1329 O O . GLU A 1 166 ? 0.922 -7.817 22.764 1.00 86.88 166 GLU A O 1
ATOM 1334 N N . SER A 1 167 ? 1.057 -5.582 22.828 1.00 89.31 167 SER A N 1
ATOM 1335 C CA . SER A 1 167 ? -0.150 -5.375 22.011 1.00 89.31 167 SER A CA 1
ATOM 1336 C C . SER A 1 167 ? -0.004 -5.957 20.600 1.00 89.31 167 SER A C 1
ATOM 1338 O O . SER A 1 167 ? -0.928 -6.594 20.099 1.00 89.31 167 SER A O 1
ATOM 1340 N N . ILE A 1 168 ? 1.150 -5.765 19.951 1.00 90.38 168 ILE A N 1
ATOM 1341 C CA . ILE A 1 168 ? 1.441 -6.307 18.613 1.00 90.38 168 ILE A CA 1
ATOM 1342 C C . ILE A 1 168 ? 1.448 -7.839 18.642 1.00 90.38 168 ILE A C 1
ATOM 1344 O O . ILE A 1 168 ? 0.833 -8.476 17.788 1.00 90.38 168 ILE A O 1
ATOM 1348 N N . GLU A 1 169 ? 2.098 -8.437 19.639 1.00 90.94 169 GLU A N 1
ATOM 1349 C CA . GLU A 1 169 ? 2.123 -9.887 19.835 1.00 90.94 169 GLU A CA 1
ATOM 1350 C C . GLU A 1 169 ? 0.720 -10.433 20.107 1.00 90.94 169 GLU A C 1
ATOM 1352 O O . GLU A 1 169 ? 0.331 -11.436 19.515 1.00 90.94 169 GLU A O 1
ATOM 1357 N N . GLN A 1 170 ? -0.086 -9.755 20.929 1.00 93.88 170 GLN A N 1
ATOM 1358 C CA . GLN A 1 170 ? -1.477 -10.139 21.172 1.00 93.88 170 GLN A CA 1
ATOM 1359 C C . GLN A 1 170 ? -2.310 -10.099 19.891 1.00 93.88 170 GLN A C 1
ATOM 1361 O O . GLN A 1 170 ? -3.028 -11.057 19.618 1.00 93.88 170 GLN A O 1
ATOM 1366 N N . LEU A 1 171 ? -2.193 -9.041 19.080 1.00 95.06 171 LEU A N 1
ATOM 1367 C CA . LEU A 1 171 ? -2.869 -8.960 17.783 1.00 95.06 171 LEU A CA 1
ATOM 1368 C C . LEU A 1 171 ? -2.418 -10.096 16.853 1.00 95.06 171 LEU A C 1
ATOM 1370 O O . LEU A 1 171 ? -3.258 -10.802 16.301 1.00 95.06 171 LEU A O 1
ATOM 1374 N N . SER A 1 172 ? -1.113 -10.347 16.749 1.00 94.12 172 SER A N 1
ATOM 1375 C CA . SER A 1 172 ? -0.583 -11.472 15.970 1.00 94.12 172 SER A CA 1
ATOM 1376 C C . SER A 1 172 ? -1.124 -12.823 16.465 1.00 94.12 172 SER A C 1
ATOM 1378 O O . SER A 1 172 ? -1.552 -13.654 15.666 1.00 94.12 172 SER A O 1
ATOM 1380 N N . HIS A 1 173 ? -1.218 -13.027 17.784 1.00 95.69 173 HIS A N 1
ATOM 1381 C CA . HIS A 1 173 ? -1.789 -14.234 18.387 1.00 95.69 173 HIS A CA 1
ATOM 1382 C C . HIS A 1 173 ? -3.293 -14.406 18.139 1.00 95.69 173 HIS A C 1
ATOM 1384 O O . HIS A 1 173 ? -3.766 -15.544 18.124 1.00 95.69 173 HIS A O 1
ATOM 1390 N N . LEU A 1 174 ? -4.044 -13.323 17.906 1.00 96.56 174 LEU A N 1
ATOM 1391 C CA . LEU A 1 174 ? -5.426 -13.422 17.419 1.00 96.56 174 LEU A CA 1
ATOM 1392 C C . LEU A 1 174 ? -5.490 -14.003 16.000 1.00 96.56 174 LEU A C 1
ATOM 1394 O O . LEU A 1 174 ? -6.536 -14.506 15.599 1.00 96.56 174 LEU A O 1
ATOM 1398 N N . GLY A 1 175 ? -4.389 -13.952 15.246 1.00 96.81 175 GLY A N 1
ATOM 1399 C CA . GLY A 1 175 ? -4.295 -14.431 13.872 1.00 96.81 175 GLY A CA 1
ATOM 1400 C C . GLY A 1 175 ? -4.694 -13.391 12.828 1.00 96.81 175 GLY A C 1
ATOM 1401 O O . GLY A 1 175 ? -4.960 -13.772 11.687 1.00 96.81 175 GLY A O 1
ATOM 1402 N N . VAL A 1 176 ? -4.782 -12.107 13.203 1.00 97.62 176 VAL A N 1
ATOM 1403 C CA . VAL A 1 176 ? -4.855 -11.023 12.213 1.00 97.62 176 VAL A CA 1
ATOM 1404 C C . VAL A 1 176 ? -3.498 -10.852 11.548 1.00 97.62 176 VAL A C 1
ATOM 1406 O O . VAL A 1 176 ? -2.466 -11.139 12.154 1.00 97.62 176 VAL A O 1
ATOM 1409 N N . ARG A 1 177 ? -3.500 -10.364 10.310 1.00 97.06 177 ARG A N 1
ATOM 1410 C CA . ARG A 1 177 ? -2.257 -10.004 9.633 1.00 97.06 177 ARG A CA 1
ATOM 1411 C C . ARG A 1 177 ? -1.790 -8.634 10.103 1.00 97.06 177 ARG A C 1
ATOM 1413 O O . ARG A 1 177 ? -2.610 -7.759 10.387 1.00 97.06 177 ARG A O 1
ATOM 1420 N N . LEU A 1 178 ? -0.485 -8.421 10.148 1.00 95.06 178 LEU A N 1
ATOM 1421 C CA . LEU A 1 178 ? 0.107 -7.143 10.524 1.00 95.06 178 LEU A CA 1
ATOM 1422 C C . LEU A 1 178 ? 0.866 -6.552 9.341 1.00 95.06 178 LEU A C 1
ATOM 1424 O O . LEU A 1 178 ? 1.750 -7.190 8.772 1.00 95.06 178 LEU A O 1
ATOM 1428 N N . ALA A 1 179 ? 0.533 -5.318 8.980 1.00 92.00 179 ALA A N 1
ATOM 1429 C CA . ALA A 1 179 ? 1.236 -4.568 7.953 1.00 92.00 179 ALA A CA 1
ATOM 1430 C C . ALA A 1 179 ? 2.057 -3.452 8.598 1.00 92.00 179 ALA A C 1
ATOM 1432 O O . ALA A 1 179 ? 1.548 -2.697 9.427 1.00 92.00 179 ALA A O 1
ATOM 1433 N N . MET A 1 180 ? 3.324 -3.358 8.213 1.00 87.94 180 MET A N 1
ATOM 1434 C CA . MET A 1 180 ? 4.157 -2.210 8.528 1.00 87.94 180 MET A CA 1
ATOM 1435 C C . MET A 1 180 ? 3.924 -1.143 7.466 1.00 87.94 180 MET A C 1
ATOM 1437 O O . MET A 1 180 ? 4.240 -1.365 6.296 1.00 87.94 180 MET A O 1
ATOM 1441 N N . ASP A 1 181 ? 3.364 -0.017 7.887 1.00 76.12 181 ASP A N 1
ATOM 1442 C CA . ASP A 1 181 ? 3.094 1.135 7.038 1.00 76.12 181 ASP A CA 1
ATOM 1443 C C . ASP A 1 181 ? 4.219 2.177 7.144 1.00 76.12 181 ASP A C 1
ATOM 1445 O O . ASP A 1 181 ? 4.896 2.261 8.174 1.00 76.12 181 ASP A O 1
ATOM 1449 N N . ASP A 1 182 ? 4.436 2.956 6.083 1.00 69.38 182 ASP A N 1
ATOM 1450 C CA . ASP A 1 182 ? 5.489 3.982 5.992 1.00 69.38 182 ASP A CA 1
ATOM 1451 C C . ASP A 1 182 ? 6.952 3.486 6.053 1.00 69.38 182 ASP A C 1
ATOM 1453 O O . ASP A 1 182 ? 7.833 4.152 6.612 1.00 69.38 182 ASP A O 1
ATOM 1457 N N . LEU A 1 183 ? 7.281 2.346 5.429 1.00 65.25 183 LEU A N 1
ATOM 1458 C CA . LEU A 1 183 ? 8.684 1.920 5.356 1.00 65.25 183 LEU A CA 1
ATOM 1459 C C . LEU A 1 183 ? 9.516 2.892 4.495 1.00 65.25 183 LEU A C 1
ATOM 1461 O O . LEU A 1 183 ? 9.359 2.941 3.277 1.00 65.25 183 LEU A O 1
ATOM 1465 N N . GLY A 1 184 ? 10.458 3.620 5.109 1.00 52.75 184 GLY A N 1
ATOM 1466 C CA . GLY A 1 184 ? 11.402 4.492 4.387 1.00 52.75 184 GLY A CA 1
ATOM 1467 C C . GLY A 1 184 ? 11.838 5.764 5.111 1.00 52.75 184 GLY A C 1
ATOM 1468 O O . GLY A 1 184 ? 12.622 6.540 4.560 1.00 52.75 184 GLY A O 1
ATOM 1469 N N . SER A 1 185 ? 11.355 6.004 6.333 1.00 51.97 185 SER A N 1
ATOM 1470 C CA . SER A 1 185 ? 11.512 7.298 6.996 1.00 51.97 185 SER A CA 1
ATOM 1471 C C . SER A 1 185 ? 12.614 7.350 8.079 1.00 51.97 185 SER A C 1
ATOM 1473 O O . SER A 1 185 ? 13.025 8.461 8.445 1.00 51.97 185 SER A O 1
ATOM 1475 N N . GLY A 1 186 ? 13.166 6.198 8.516 1.00 52.78 186 GLY A N 1
ATOM 1476 C CA . GLY A 1 186 ? 14.253 6.119 9.511 1.00 52.78 186 GLY A CA 1
ATOM 1477 C C . GLY A 1 186 ? 14.978 4.760 9.668 1.00 52.78 186 GLY A C 1
ATOM 1478 O O . GLY A 1 186 ? 14.548 3.723 9.171 1.00 52.78 186 GLY A O 1
ATOM 1479 N N . TYR A 1 187 ? 16.105 4.760 10.403 1.00 45.22 187 TYR A N 1
ATOM 1480 C CA . TYR A 1 187 ? 16.981 3.589 10.661 1.00 45.22 187 TYR A CA 1
ATOM 1481 C C . TYR A 1 187 ? 16.313 2.460 11.474 1.00 45.22 187 TYR A C 1
ATOM 1483 O O . TYR A 1 187 ? 16.722 1.306 11.387 1.00 45.22 187 TYR A O 1
ATOM 1491 N N . SER A 1 188 ? 15.274 2.779 12.248 1.00 57.16 188 SER A N 1
ATOM 1492 C CA . SER A 1 188 ? 14.569 1.845 13.139 1.00 57.16 188 SER A CA 1
ATOM 1493 C C . SER A 1 188 ? 13.621 0.873 12.428 1.00 57.16 188 SER A C 1
ATOM 1495 O O . SER A 1 188 ? 13.025 0.010 13.065 1.00 57.16 188 SER A O 1
ATOM 1497 N N . SER A 1 189 ? 13.413 1.043 11.124 1.00 66.69 189 SER A N 1
ATOM 1498 C CA . SER A 1 189 ? 12.443 0.265 10.356 1.00 66.69 189 SER A CA 1
ATOM 1499 C C . SER A 1 189 ? 12.870 -1.193 10.145 1.00 66.69 189 SER A C 1
ATOM 1501 O O . SER A 1 189 ? 12.073 -2.112 10.316 1.00 66.69 189 SER A O 1
ATOM 1503 N N . LEU A 1 190 ? 14.151 -1.424 9.840 1.00 70.44 190 LEU A N 1
ATOM 1504 C CA . LEU A 1 190 ? 14.663 -2.759 9.500 1.00 70.44 190 LEU A CA 1
ATOM 1505 C C . LEU A 1 190 ? 14.758 -3.694 10.711 1.00 70.44 190 LEU A C 1
ATOM 1507 O O . LEU A 1 190 ? 14.430 -4.871 10.610 1.00 70.44 190 LEU A O 1
ATOM 1511 N N . GLU A 1 191 ? 15.175 -3.171 11.865 1.00 74.56 191 GLU A N 1
ATOM 1512 C CA . GLU A 1 191 ? 15.218 -3.940 13.115 1.00 74.56 191 GLU A CA 1
ATOM 1513 C C . GLU A 1 191 ? 13.815 -4.363 13.567 1.00 74.56 191 GLU A C 1
ATOM 1515 O O . GLU A 1 191 ? 13.614 -5.452 14.099 1.00 74.56 191 GLU A O 1
ATOM 1520 N N . ARG A 1 192 ? 12.800 -3.536 13.318 1.00 75.00 192 ARG A N 1
ATOM 1521 C CA . ARG A 1 192 ? 11.413 -3.909 13.607 1.00 75.00 192 ARG A CA 1
ATOM 1522 C C . ARG A 1 192 ? 10.905 -4.993 12.683 1.00 75.00 192 ARG A C 1
ATOM 1524 O O . ARG A 1 192 ? 10.312 -5.944 13.173 1.00 75.00 192 ARG A O 1
ATOM 1531 N N . LEU A 1 193 ? 11.170 -4.880 11.383 1.00 78.75 193 LEU A N 1
ATOM 1532 C CA . LEU A 1 193 ? 10.804 -5.922 10.425 1.00 78.75 193 LEU A CA 1
ATOM 1533 C C . LEU A 1 193 ? 11.391 -7.289 10.797 1.00 78.75 193 LEU A C 1
ATOM 1535 O O . LEU A 1 193 ? 10.744 -8.306 10.566 1.00 78.75 193 LEU A O 1
ATOM 1539 N N . SER A 1 194 ? 12.588 -7.326 11.393 1.00 78.12 194 SER A N 1
ATOM 1540 C CA . SER A 1 194 ? 13.216 -8.578 11.822 1.00 78.12 194 SER A CA 1
ATOM 1541 C C . SER A 1 194 ? 12.794 -9.061 13.216 1.00 78.12 194 SER A C 1
ATOM 1543 O O . SER A 1 194 ? 12.948 -10.245 13.508 1.00 78.12 194 SER A O 1
ATOM 1545 N N . THR A 1 195 ? 12.269 -8.186 14.082 1.00 80.19 195 THR A N 1
ATOM 1546 C CA . THR A 1 195 ? 11.958 -8.513 15.492 1.00 80.19 195 THR A CA 1
ATOM 1547 C C . THR A 1 195 ? 10.471 -8.521 15.838 1.00 80.19 195 THR A C 1
ATOM 1549 O O . THR A 1 195 ? 10.122 -8.919 16.953 1.00 80.19 195 THR A O 1
ATOM 1552 N N . LEU A 1 196 ? 9.604 -8.062 14.936 1.00 84.94 196 LEU A N 1
ATOM 1553 C CA . LEU A 1 196 ? 8.155 -8.012 15.110 1.00 84.94 196 LEU A CA 1
ATOM 1554 C C . LEU A 1 196 ? 7.454 -8.860 14.037 1.00 84.94 196 LEU A C 1
ATOM 1556 O O . LEU A 1 196 ? 7.966 -8.994 12.925 1.00 84.94 196 LEU A O 1
ATOM 1560 N N . PRO A 1 197 ? 6.278 -9.432 14.349 1.00 89.62 197 PRO A N 1
ATOM 1561 C CA . PRO A 1 197 ? 5.579 -10.376 13.480 1.00 89.62 197 PRO A CA 1
ATOM 1562 C C . PRO A 1 197 ? 4.786 -9.673 12.364 1.00 89.62 197 PRO A C 1
ATOM 1564 O O . PRO A 1 197 ? 3.593 -9.899 12.207 1.00 89.62 197 PRO A O 1
ATOM 1567 N N . PHE A 1 198 ? 5.431 -8.785 11.606 1.00 91.75 198 PHE A N 1
ATOM 1568 C CA . PHE A 1 198 ? 4.822 -8.186 10.419 1.00 91.75 198 PHE A CA 1
ATOM 1569 C C . PHE A 1 198 ? 4.744 -9.204 9.286 1.00 91.75 198 PHE A C 1
ATOM 1571 O O . PHE A 1 198 ? 5.719 -9.908 9.046 1.00 91.75 198 PHE A O 1
ATOM 1578 N N . ASP A 1 199 ? 3.621 -9.238 8.571 1.00 94.12 199 ASP A N 1
ATOM 1579 C CA . ASP A 1 199 ? 3.367 -10.083 7.397 1.00 94.12 199 ASP A CA 1
ATOM 1580 C C . ASP A 1 199 ? 3.512 -9.312 6.078 1.00 94.12 199 ASP A C 1
ATOM 1582 O O . ASP A 1 199 ? 3.804 -9.899 5.032 1.00 94.12 199 ASP A O 1
ATOM 1586 N N . VAL A 1 200 ? 3.253 -8.002 6.124 1.00 93.94 200 VAL A N 1
ATOM 1587 C CA . VAL A 1 200 ? 3.186 -7.118 4.956 1.00 93.94 200 VAL A CA 1
ATOM 1588 C C . VAL A 1 200 ? 4.044 -5.881 5.191 1.00 93.94 200 VAL A C 1
ATOM 1590 O O . VAL A 1 200 ? 4.039 -5.302 6.275 1.00 93.94 200 VAL A O 1
ATOM 1593 N N . ILE A 1 201 ? 4.755 -5.458 4.156 1.00 92.31 201 ILE A N 1
ATOM 1594 C CA . ILE A 1 201 ? 5.527 -4.222 4.094 1.00 92.31 201 ILE A CA 1
ATOM 1595 C C . ILE A 1 201 ? 4.846 -3.298 3.090 1.00 92.31 201 ILE A C 1
ATOM 1597 O O . ILE A 1 201 ? 4.703 -3.660 1.921 1.00 92.31 201 ILE A O 1
ATOM 1601 N N . LYS A 1 202 ? 4.457 -2.097 3.517 1.00 91.38 202 LYS A N 1
ATOM 1602 C CA . LYS A 1 202 ? 3.925 -1.066 2.625 1.00 91.38 202 LYS A CA 1
ATOM 1603 C C . LYS A 1 202 ? 5.012 -0.029 2.329 1.00 91.38 202 LYS A C 1
ATOM 1605 O O . LYS A 1 202 ? 5.629 0.529 3.236 1.00 91.38 202 LYS A O 1
ATOM 1610 N N . ILE A 1 203 ? 5.282 0.187 1.044 1.00 90.12 203 ILE A N 1
ATOM 1611 C CA . ILE A 1 203 ? 6.196 1.221 0.550 1.00 90.12 203 ILE A CA 1
ATOM 1612 C C . ILE A 1 203 ? 5.365 2.480 0.311 1.00 90.12 203 ILE A C 1
ATOM 1614 O O . ILE A 1 203 ? 4.544 2.502 -0.606 1.00 90.12 203 ILE A O 1
ATOM 1618 N N . ASP A 1 204 ? 5.593 3.508 1.127 1.00 85.50 204 ASP A N 1
ATOM 1619 C CA . ASP A 1 204 ? 4.783 4.730 1.138 1.00 85.50 204 ASP A CA 1
ATOM 1620 C C . ASP A 1 204 ? 4.858 5.531 -0.170 1.00 85.50 204 ASP A C 1
ATOM 1622 O O . ASP A 1 204 ? 5.891 5.624 -0.849 1.00 85.50 204 ASP A O 1
ATOM 1626 N N . GLN A 1 205 ? 3.739 6.186 -0.481 1.00 84.50 205 GLN A N 1
ATOM 1627 C CA . GLN A 1 205 ? 3.574 7.018 -1.663 1.00 84.50 205 GLN A CA 1
ATOM 1628 C C . GLN A 1 205 ? 4.610 8.147 -1.758 1.00 84.50 205 GLN A C 1
ATOM 1630 O O . GLN A 1 205 ? 4.945 8.562 -2.866 1.00 84.50 205 GLN A O 1
ATOM 1635 N N . SER A 1 206 ? 5.145 8.673 -0.645 1.00 83.31 206 SER A N 1
ATOM 1636 C CA . SER A 1 206 ? 6.118 9.775 -0.692 1.00 83.31 206 SER A CA 1
ATOM 1637 C C . SER A 1 206 ? 7.439 9.366 -1.345 1.00 83.31 206 SER A C 1
ATOM 1639 O O . SER A 1 206 ? 8.094 10.208 -1.971 1.00 83.31 206 SER A O 1
ATOM 1641 N N . LEU A 1 207 ? 7.798 8.078 -1.278 1.00 83.50 207 LEU A N 1
ATOM 1642 C CA . LEU A 1 207 ? 8.977 7.536 -1.948 1.00 83.50 207 LEU A CA 1
ATOM 1643 C C . LEU A 1 207 ? 8.793 7.563 -3.467 1.00 83.50 207 LEU A C 1
ATOM 1645 O O . LEU A 1 207 ? 9.663 8.058 -4.191 1.00 83.50 207 LEU A O 1
ATOM 1649 N N . VAL A 1 208 ? 7.636 7.106 -3.954 1.00 88.12 208 VAL A N 1
ATOM 1650 C CA . VAL A 1 208 ? 7.342 7.064 -5.395 1.00 88.12 208 VAL A CA 1
ATOM 1651 C C . VAL A 1 208 ? 6.845 8.399 -5.953 1.00 88.12 208 VAL A C 1
ATOM 1653 O O . VAL A 1 208 ? 6.960 8.638 -7.150 1.00 88.12 208 VAL A O 1
ATOM 1656 N N . ALA A 1 209 ? 6.405 9.341 -5.115 1.00 87.75 209 ALA A N 1
ATOM 1657 C CA . ALA A 1 209 ? 5.958 10.670 -5.546 1.00 87.75 209 ALA A CA 1
ATOM 1658 C C . ALA A 1 209 ? 7.053 11.470 -6.279 1.00 87.75 209 ALA A C 1
ATOM 1660 O O . ALA A 1 209 ? 6.769 12.415 -7.019 1.00 87.75 209 ALA A O 1
ATOM 1661 N N . THR A 1 210 ? 8.326 11.112 -6.077 1.00 89.06 210 THR A N 1
ATOM 1662 C CA . THR A 1 210 ? 9.466 11.721 -6.778 1.00 89.06 210 THR A CA 1
ATOM 1663 C C . THR A 1 210 ? 9.933 10.935 -8.002 1.00 89.06 210 THR A C 1
ATOM 1665 O O . THR A 1 210 ? 10.938 11.320 -8.602 1.00 89.06 210 THR A O 1
ATOM 1668 N N . MET A 1 211 ? 9.192 9.901 -8.425 1.00 92.75 211 MET A N 1
ATOM 1669 C CA . MET A 1 211 ? 9.537 9.012 -9.542 1.00 92.75 211 MET A CA 1
ATOM 1670 C C . MET A 1 211 ? 9.945 9.791 -10.793 1.00 92.75 211 MET A C 1
ATOM 1672 O O . MET A 1 211 ? 11.010 9.549 -11.338 1.00 92.75 211 MET A O 1
ATOM 1676 N N . TYR A 1 212 ? 9.177 10.802 -11.198 1.00 93.44 212 TYR A N 1
ATOM 1677 C CA . TYR A 1 212 ? 9.488 11.599 -12.392 1.00 93.44 212 TYR A CA 1
ATOM 1678 C C . TYR A 1 212 ? 10.634 12.606 -12.218 1.00 93.44 212 TYR A C 1
ATOM 1680 O O . TYR A 1 212 ? 11.185 13.092 -13.203 1.00 93.44 212 TYR A O 1
ATOM 1688 N N . LYS A 1 213 ? 11.008 12.935 -10.977 1.00 91.88 213 LYS A N 1
ATOM 1689 C CA . LYS A 1 213 ? 12.123 13.850 -10.679 1.00 91.88 213 LYS A CA 1
ATOM 1690 C C . LYS A 1 213 ? 13.454 13.111 -10.607 1.00 91.88 213 LYS A C 1
ATOM 1692 O O . LYS A 1 213 ? 14.458 13.621 -11.093 1.00 91.88 213 LYS A O 1
ATOM 1697 N N . SER A 1 214 ? 13.443 11.919 -10.013 1.00 93.00 214 SER A N 1
ATOM 1698 C CA . SER A 1 214 ? 14.636 11.104 -9.790 1.00 93.00 214 SER A CA 1
ATOM 1699 C C . SER A 1 214 ? 14.371 9.620 -10.092 1.00 93.00 214 SER A C 1
ATOM 1701 O O . SER A 1 214 ? 14.501 8.800 -9.179 1.00 93.00 214 SER A O 1
ATOM 1703 N N . PRO A 1 215 ? 14.043 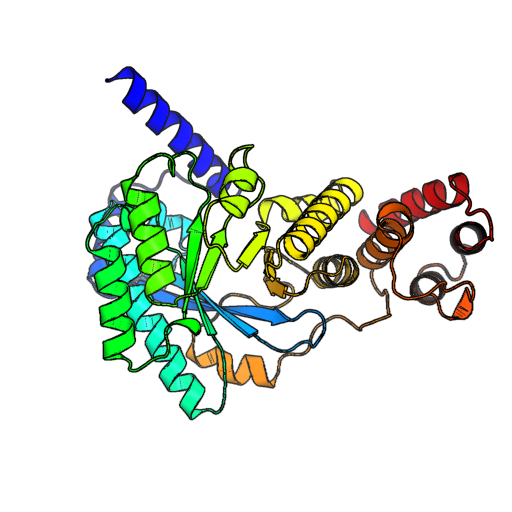9.237 -11.348 1.00 94.81 215 PRO A N 1
ATOM 1704 C CA . PRO A 1 215 ? 13.586 7.879 -11.662 1.00 94.81 215 PRO A CA 1
ATOM 1705 C C . PRO A 1 215 ? 14.552 6.788 -11.195 1.00 94.81 215 PRO A C 1
ATOM 1707 O O . PRO A 1 215 ? 14.155 5.878 -10.482 1.00 94.81 215 PRO A O 1
ATOM 1710 N N . ILE A 1 216 ? 15.847 6.917 -11.506 1.00 93.69 216 ILE A N 1
ATOM 1711 C CA . ILE A 1 216 ? 16.862 5.914 -11.140 1.00 93.69 216 ILE A CA 1
ATOM 1712 C C . ILE A 1 216 ? 16.953 5.706 -9.629 1.00 93.69 216 ILE A C 1
ATOM 1714 O O . ILE A 1 216 ? 17.034 4.569 -9.171 1.00 93.69 216 ILE A O 1
ATOM 1718 N N . TYR A 1 217 ? 16.944 6.792 -8.855 1.00 92.19 217 TYR A N 1
ATOM 1719 C CA . TYR A 1 217 ? 16.990 6.707 -7.399 1.00 92.19 217 TYR A CA 1
ATOM 1720 C C . TYR A 1 217 ? 15.762 5.969 -6.856 1.00 92.19 217 TYR A C 1
ATOM 1722 O O . TYR A 1 217 ? 15.915 5.033 -6.076 1.00 92.19 217 TYR A O 1
ATOM 1730 N N . VAL A 1 218 ? 14.563 6.351 -7.308 1.00 92.00 218 VAL A N 1
ATOM 1731 C CA . VAL A 1 218 ? 13.309 5.752 -6.833 1.00 92.00 218 VAL A CA 1
ATOM 1732 C C . VAL A 1 218 ? 13.220 4.281 -7.233 1.00 92.00 218 VAL A C 1
ATOM 1734 O O . VAL A 1 218 ? 12.949 3.448 -6.374 1.00 92.00 218 VAL A O 1
ATOM 1737 N N . LEU A 1 219 ? 13.522 3.940 -8.490 1.00 94.31 219 LEU A N 1
ATOM 1738 C CA . LEU A 1 219 ? 13.562 2.552 -8.963 1.00 94.31 219 LEU A CA 1
ATOM 1739 C C . LEU A 1 219 ? 14.555 1.712 -8.152 1.00 94.31 219 LEU A C 1
ATOM 1741 O O . LEU A 1 219 ? 14.223 0.601 -7.747 1.00 94.31 219 LEU A O 1
ATOM 1745 N N . SER A 1 220 ? 15.736 2.265 -7.851 1.00 91.25 220 SER A N 1
ATOM 1746 C CA . SER A 1 220 ? 16.740 1.561 -7.046 1.00 91.25 220 SER A CA 1
ATOM 1747 C C . SER A 1 220 ? 16.268 1.299 -5.625 1.00 91.25 220 SER A C 1
ATOM 1749 O O . SER A 1 220 ? 16.458 0.206 -5.096 1.00 91.25 220 SER A O 1
ATOM 1751 N N . PHE A 1 221 ? 15.643 2.300 -5.008 1.00 89.75 221 PHE A N 1
ATOM 1752 C CA . PHE A 1 221 ? 15.157 2.196 -3.641 1.00 89.75 221 PHE A CA 1
ATOM 1753 C C . PHE A 1 221 ? 13.984 1.214 -3.537 1.00 89.75 221 PHE A C 1
ATOM 1755 O O . PHE A 1 221 ? 14.016 0.303 -2.713 1.00 89.75 221 PHE A O 1
ATOM 1762 N N . VAL A 1 222 ? 12.991 1.339 -4.422 1.00 91.50 222 VAL A N 1
ATOM 1763 C CA . VAL A 1 222 ? 11.839 0.428 -4.491 1.00 91.50 222 VAL A CA 1
ATOM 1764 C C . VAL A 1 222 ? 12.295 -1.003 -4.785 1.00 91.50 222 VAL A C 1
ATOM 1766 O O . VAL A 1 222 ? 11.876 -1.923 -4.088 1.00 91.50 222 VAL A O 1
ATOM 1769 N N . GLY A 1 223 ? 13.203 -1.201 -5.747 1.00 92.38 223 GLY A N 1
ATOM 1770 C CA . GLY A 1 223 ? 13.763 -2.518 -6.063 1.00 92.38 223 GLY A CA 1
ATOM 1771 C C . GLY A 1 223 ? 14.470 -3.172 -4.870 1.00 92.38 223 GLY A C 1
ATOM 1772 O O . GLY A 1 223 ? 14.265 -4.356 -4.606 1.00 92.38 223 GLY A O 1
ATOM 1773 N N . ALA A 1 224 ? 15.243 -2.402 -4.098 1.00 90.25 224 ALA A N 1
ATOM 1774 C CA . ALA A 1 224 ? 15.890 -2.897 -2.884 1.00 90.25 224 ALA A CA 1
ATOM 1775 C C . ALA A 1 224 ? 14.878 -3.303 -1.797 1.00 90.25 224 ALA A C 1
ATOM 1777 O O . ALA A 1 224 ? 15.053 -4.336 -1.152 1.00 90.25 224 ALA A O 1
ATOM 1778 N N . LEU A 1 225 ? 13.801 -2.532 -1.612 1.00 89.19 225 LEU A N 1
ATOM 1779 C CA . LEU A 1 225 ? 12.745 -2.860 -0.648 1.00 89.19 225 LEU A CA 1
ATOM 1780 C C . LEU A 1 225 ? 11.930 -4.093 -1.063 1.00 89.19 225 LEU A C 1
ATOM 1782 O O . LEU A 1 225 ? 11.592 -4.915 -0.214 1.00 89.19 225 LEU A O 1
ATOM 1786 N N . ILE A 1 226 ? 11.667 -4.263 -2.362 1.00 92.31 226 ILE A N 1
ATOM 1787 C CA . ILE A 1 226 ? 11.049 -5.482 -2.902 1.00 92.31 226 ILE A CA 1
ATOM 1788 C C . ILE A 1 226 ? 11.945 -6.694 -2.624 1.00 92.31 226 ILE A C 1
ATOM 1790 O O . ILE A 1 226 ? 11.455 -7.728 -2.168 1.00 92.31 226 ILE A O 1
ATOM 1794 N N . GLN A 1 227 ? 13.259 -6.577 -2.854 1.00 90.69 227 GLN A N 1
ATOM 1795 C CA . GLN A 1 227 ? 14.203 -7.651 -2.542 1.00 90.69 227 GLN A CA 1
ATOM 1796 C C . GLN A 1 227 ? 14.210 -7.986 -1.048 1.00 90.69 227 GLN A C 1
ATOM 1798 O O . GLN A 1 227 ? 14.097 -9.154 -0.695 1.00 90.69 227 GLN A O 1
ATOM 1803 N N . LEU A 1 228 ? 14.262 -6.975 -0.181 1.00 88.44 228 LEU A N 1
ATOM 1804 C CA . LEU A 1 228 ? 14.207 -7.169 1.265 1.00 88.44 228 LEU A CA 1
ATOM 1805 C C . LEU A 1 228 ? 12.936 -7.912 1.697 1.00 88.44 228 LEU A C 1
ATOM 1807 O O . LEU A 1 228 ? 13.013 -8.832 2.504 1.00 88.44 228 LEU A O 1
ATOM 1811 N N . GLY A 1 229 ? 11.773 -7.533 1.159 1.00 90.69 229 GLY A N 1
ATOM 1812 C CA . GLY A 1 229 ? 10.521 -8.234 1.442 1.00 90.69 229 GLY A CA 1
ATOM 1813 C C . GLY A 1 229 ? 10.593 -9.710 1.056 1.00 90.69 229 GLY A C 1
ATOM 1814 O O . GLY A 1 229 ? 10.208 -10.564 1.849 1.00 90.69 229 GLY A O 1
ATOM 1815 N N . ARG A 1 230 ? 11.181 -10.029 -0.106 1.00 91.50 230 ARG A N 1
ATOM 1816 C CA . ARG A 1 230 ? 11.428 -11.422 -0.516 1.00 91.50 230 ARG A CA 1
ATOM 1817 C C . ARG A 1 230 ? 12.348 -12.159 0.458 1.00 91.50 230 ARG A C 1
ATOM 1819 O O . ARG A 1 230 ? 12.004 -13.260 0.873 1.00 91.50 230 ARG A O 1
ATOM 1826 N N . ASP A 1 231 ? 13.467 -11.551 0.841 1.00 90.81 231 ASP A N 1
ATOM 1827 C CA . ASP A 1 231 ? 14.462 -12.159 1.737 1.00 90.81 231 ASP A CA 1
ATOM 1828 C C . ASP A 1 231 ? 13.908 -12.411 3.149 1.00 90.81 231 ASP A C 1
ATOM 1830 O O . ASP A 1 231 ? 14.327 -13.348 3.827 1.00 90.81 231 ASP A O 1
ATOM 1834 N N . LEU A 1 232 ? 12.951 -11.589 3.590 1.00 89.25 232 LEU A N 1
ATOM 1835 C CA . LEU A 1 232 ? 12.256 -11.732 4.871 1.00 89.25 232 LEU A CA 1
ATOM 1836 C C . LEU A 1 232 ? 10.979 -12.585 4.786 1.00 89.25 232 LEU A C 1
ATOM 1838 O O . LEU A 1 232 ? 10.292 -12.742 5.796 1.00 89.25 232 LEU A O 1
ATOM 1842 N N . GLU A 1 233 ? 10.639 -13.114 3.606 1.00 91.50 233 GLU A N 1
ATOM 1843 C CA . GLU A 1 233 ? 9.383 -13.829 3.341 1.00 91.50 233 GLU A CA 1
ATOM 1844 C C . GLU A 1 233 ? 8.146 -13.003 3.743 1.00 91.50 233 GLU A C 1
ATOM 1846 O O . GLU A 1 233 ? 7.245 -13.480 4.440 1.00 91.50 233 GLU A O 1
ATOM 1851 N N . ARG A 1 234 ? 8.129 -11.728 3.342 1.00 92.62 234 ARG A N 1
ATOM 1852 C CA . ARG A 1 234 ? 7.048 -10.764 3.581 1.00 92.62 234 ARG A CA 1
ATOM 1853 C C . ARG A 1 234 ? 6.456 -10.267 2.275 1.00 92.62 234 ARG A C 1
ATOM 1855 O O . ARG A 1 234 ? 7.156 -10.063 1.284 1.00 92.62 234 ARG A O 1
ATOM 1862 N N . GLU A 1 235 ? 5.147 -10.050 2.282 1.00 94.19 235 GLU A N 1
ATOM 1863 C CA . GLU A 1 235 ? 4.472 -9.431 1.145 1.00 94.19 235 GLU A CA 1
ATOM 1864 C C . GLU A 1 235 ? 4.840 -7.946 1.065 1.00 94.19 235 GLU A C 1
ATOM 1866 O O . GLU A 1 235 ? 5.005 -7.290 2.090 1.00 94.19 235 GLU A O 1
ATOM 1871 N N . VAL A 1 236 ? 4.948 -7.407 -0.150 1.00 95.12 236 VAL A N 1
ATOM 1872 C CA . VAL A 1 236 ? 5.256 -5.989 -0.381 1.00 95.12 236 VAL A CA 1
ATOM 1873 C C . VAL A 1 236 ? 4.120 -5.340 -1.162 1.00 95.12 236 VAL A C 1
ATOM 1875 O O . VAL A 1 236 ? 3.741 -5.829 -2.226 1.00 95.12 236 VAL A O 1
ATOM 1878 N N . VAL A 1 237 ? 3.601 -4.227 -0.653 1.00 96.38 237 VAL A N 1
ATOM 1879 C CA . VAL A 1 237 ? 2.617 -3.380 -1.333 1.00 96.38 237 VAL A CA 1
ATOM 1880 C C . VAL A 1 237 ? 3.279 -2.048 -1.649 1.00 96.38 237 VAL A C 1
ATOM 1882 O O . VAL A 1 237 ? 3.794 -1.394 -0.747 1.00 96.38 237 VAL A O 1
ATOM 1885 N N . VAL A 1 238 ? 3.277 -1.631 -2.915 1.00 96.00 238 VAL A N 1
ATOM 1886 C CA . VAL A 1 238 ? 3.761 -0.294 -3.292 1.00 96.00 238 VAL A CA 1
ATOM 1887 C C . VAL A 1 238 ? 2.580 0.650 -3.435 1.00 96.00 238 VAL A C 1
ATOM 1889 O O . VAL A 1 238 ? 1.681 0.410 -4.245 1.00 96.00 238 VAL A O 1
ATOM 1892 N N . GLU A 1 239 ? 2.586 1.723 -2.653 1.00 94.31 239 GLU A N 1
ATOM 1893 C CA . GLU A 1 239 ? 1.522 2.717 -2.641 1.00 94.31 239 GLU A CA 1
ATOM 1894 C C . GLU A 1 239 ? 1.820 3.916 -3.537 1.00 94.31 239 GLU A C 1
ATOM 1896 O O . GLU A 1 239 ? 2.950 4.137 -3.962 1.00 94.31 239 GLU A O 1
ATOM 1901 N N . GLY A 1 240 ? 0.798 4.729 -3.808 1.00 93.38 240 GLY A N 1
ATOM 1902 C CA . GLY A 1 240 ? 0.972 5.988 -4.532 1.00 93.38 240 GLY A CA 1
ATOM 1903 C C . GLY A 1 240 ? 1.248 5.831 -6.023 1.00 93.38 240 GLY A C 1
ATOM 1904 O O . GLY A 1 240 ? 1.794 6.745 -6.631 1.00 93.38 240 GLY A O 1
ATOM 1905 N N . LEU A 1 241 ? 0.873 4.704 -6.632 1.00 96.38 241 LEU A N 1
ATOM 1906 C CA . LEU A 1 241 ? 0.989 4.509 -8.080 1.00 96.38 241 LEU A CA 1
ATOM 1907 C C . LEU A 1 241 ? -0.040 5.397 -8.801 1.00 96.38 241 LEU A C 1
ATOM 1909 O O . LEU A 1 241 ? -1.208 5.025 -8.925 1.00 96.38 241 LEU A O 1
ATOM 1913 N N . GLU A 1 242 ? 0.350 6.608 -9.203 1.00 94.94 242 GLU A N 1
ATOM 1914 C CA . GLU A 1 242 ? -0.583 7.633 -9.706 1.00 94.94 242 GLU A CA 1
ATOM 1915 C C . GLU A 1 242 ? -1.044 7.404 -11.156 1.00 94.94 242 GLU A C 1
ATOM 1917 O O . GLU A 1 242 ? -2.119 7.880 -11.527 1.00 94.94 242 GLU A O 1
ATOM 1922 N N . ASP A 1 243 ? -0.281 6.655 -11.956 1.00 95.62 243 ASP A N 1
ATOM 1923 C CA . ASP A 1 243 ? -0.536 6.429 -13.381 1.00 95.62 243 ASP A CA 1
ATOM 1924 C C . ASP A 1 243 ? -0.052 5.049 -13.876 1.00 95.62 243 ASP A C 1
ATOM 1926 O O . ASP A 1 243 ? 0.588 4.289 -13.146 1.00 95.62 243 ASP A O 1
ATOM 1930 N N . GLU A 1 244 ? -0.380 4.720 -15.131 1.00 95.12 244 GLU A N 1
ATOM 1931 C CA . GLU A 1 244 ? -0.017 3.452 -15.784 1.00 95.12 244 GLU A CA 1
ATOM 1932 C C . GLU A 1 244 ? 1.500 3.230 -15.853 1.00 95.12 244 GLU A C 1
ATOM 1934 O O . GLU A 1 244 ? 1.954 2.101 -15.681 1.00 95.12 244 GLU A O 1
ATOM 1939 N N . ALA A 1 245 ? 2.296 4.285 -16.048 1.00 95.50 245 ALA A N 1
ATOM 1940 C CA . ALA A 1 245 ? 3.743 4.162 -16.179 1.00 95.50 245 ALA A CA 1
ATOM 1941 C C . ALA A 1 245 ? 4.395 3.769 -14.847 1.00 95.50 245 ALA A C 1
ATOM 1943 O O . ALA A 1 245 ? 5.309 2.942 -14.825 1.00 95.50 245 ALA A O 1
ATOM 1944 N N . MET A 1 246 ? 3.906 4.317 -13.728 1.00 96.69 246 MET A N 1
ATOM 1945 C CA . MET A 1 246 ? 4.330 3.902 -12.389 1.00 96.69 246 MET A CA 1
ATOM 1946 C C . MET A 1 246 ? 3.933 2.453 -12.096 1.00 96.69 246 MET A C 1
ATOM 1948 O O . MET A 1 246 ? 4.755 1.694 -11.581 1.00 96.69 246 MET A O 1
ATOM 1952 N N . VAL A 1 247 ? 2.699 2.060 -12.441 1.00 96.94 247 VAL A N 1
ATOM 1953 C CA . VAL A 1 247 ? 2.223 0.675 -12.281 1.00 96.94 247 VAL A CA 1
ATOM 1954 C C . VAL A 1 247 ? 3.101 -0.289 -13.078 1.00 96.94 247 VAL A C 1
ATOM 1956 O O . VAL A 1 247 ? 3.544 -1.298 -12.533 1.00 96.94 247 VAL A O 1
ATOM 1959 N N . GLU A 1 248 ? 3.399 0.036 -14.338 1.00 95.69 248 GLU A N 1
ATOM 1960 C CA . GLU A 1 248 ? 4.245 -0.781 -15.213 1.00 95.69 248 GLU A CA 1
ATOM 1961 C C . GLU A 1 248 ? 5.653 -0.933 -14.641 1.00 95.69 248 GLU A C 1
ATOM 1963 O O . GLU A 1 248 ? 6.146 -2.049 -14.491 1.00 95.69 248 GLU A O 1
ATOM 1968 N N . ALA A 1 249 ? 6.285 0.178 -14.264 1.00 95.50 249 ALA A N 1
ATOM 1969 C CA . ALA A 1 249 ? 7.640 0.174 -13.735 1.00 95.50 249 ALA A CA 1
ATOM 1970 C C . ALA A 1 249 ? 7.773 -0.647 -12.451 1.00 95.50 249 ALA A C 1
ATOM 1972 O O . ALA A 1 249 ? 8.688 -1.457 -12.321 1.00 95.50 249 ALA A O 1
ATOM 1973 N N . VAL A 1 250 ? 6.845 -0.477 -11.511 1.00 95.44 250 VAL A N 1
ATOM 1974 C CA . VAL A 1 250 ? 6.871 -1.186 -10.228 1.00 95.44 250 VAL A CA 1
ATOM 1975 C C . VAL A 1 250 ? 6.539 -2.674 -10.391 1.00 95.44 250 VAL A C 1
ATOM 1977 O O . VAL A 1 250 ? 7.156 -3.510 -9.729 1.00 95.44 250 VAL A O 1
ATOM 1980 N N . ALA A 1 251 ? 5.638 -3.026 -11.312 1.00 95.25 251 ALA A N 1
ATOM 1981 C CA . ALA A 1 251 ? 5.378 -4.421 -11.663 1.00 95.25 251 ALA A CA 1
ATOM 1982 C C . ALA A 1 251 ? 6.608 -5.094 -12.293 1.00 95.25 251 ALA A C 1
ATOM 1984 O O . ALA A 1 251 ? 6.927 -6.230 -11.945 1.00 95.25 251 ALA A O 1
ATOM 1985 N N . ILE A 1 252 ? 7.333 -4.387 -13.169 1.00 93.06 252 ILE A N 1
ATOM 1986 C CA . ILE A 1 252 ? 8.587 -4.871 -13.767 1.00 93.06 252 ILE A CA 1
ATOM 1987 C C . ILE A 1 252 ? 9.645 -5.125 -12.691 1.00 93.06 252 ILE A C 1
ATOM 1989 O O . ILE A 1 252 ? 10.253 -6.190 -12.688 1.00 93.06 252 ILE A O 1
ATOM 1993 N N . LEU A 1 253 ? 9.792 -4.222 -11.714 1.00 92.56 253 LEU A N 1
ATOM 1994 C CA . LEU A 1 253 ? 10.687 -4.424 -10.563 1.00 92.56 253 LEU A CA 1
ATOM 1995 C C . LEU A 1 253 ? 10.321 -5.644 -9.691 1.00 92.56 253 LEU A C 1
ATOM 1997 O O . LEU A 1 253 ? 11.085 -6.004 -8.794 1.00 92.56 253 LEU A O 1
ATOM 2001 N N . GLY A 1 254 ? 9.179 -6.289 -9.943 1.00 92.38 254 GLY A N 1
ATOM 2002 C CA . GLY A 1 254 ? 8.757 -7.515 -9.276 1.00 92.38 254 GLY A CA 1
ATOM 2003 C C . GLY A 1 254 ? 7.925 -7.284 -8.019 1.00 92.38 254 GLY A C 1
ATOM 2004 O O . GLY A 1 254 ? 7.834 -8.188 -7.187 1.00 92.38 254 GLY A O 1
ATOM 2005 N N . ALA A 1 255 ? 7.327 -6.100 -7.852 1.00 94.31 255 ALA A N 1
ATOM 2006 C CA . ALA A 1 255 ? 6.400 -5.863 -6.752 1.00 94.31 255 ALA A CA 1
ATOM 2007 C C . ALA A 1 255 ? 5.181 -6.794 -6.880 1.00 94.31 255 ALA A C 1
ATOM 2009 O O . ALA A 1 255 ? 4.538 -6.806 -7.934 1.00 94.31 255 ALA A O 1
ATOM 2010 N N . PRO A 1 256 ? 4.826 -7.559 -5.832 1.00 94.31 256 PRO A N 1
ATOM 2011 C CA . PRO A 1 256 ? 3.687 -8.463 -5.911 1.00 94.31 256 PRO A CA 1
ATOM 2012 C C . PRO A 1 256 ? 2.360 -7.696 -5.896 1.00 94.31 256 PRO A C 1
ATOM 2014 O O . PRO A 1 256 ? 1.444 -8.056 -6.635 1.00 94.31 256 PRO A O 1
ATOM 2017 N N . PHE A 1 257 ? 2.265 -6.620 -5.108 1.00 97.62 257 PHE A N 1
ATOM 2018 C CA . PHE A 1 257 ? 1.035 -5.854 -4.936 1.00 97.62 257 PHE A CA 1
ATOM 2019 C C . PHE A 1 257 ? 1.243 -4.351 -5.131 1.00 97.62 257 PHE A C 1
ATOM 2021 O O . PHE A 1 257 ? 2.305 -3.805 -4.823 1.00 97.62 257 PHE A O 1
ATOM 2028 N N . GLY A 1 258 ? 0.199 -3.673 -5.607 1.00 97.19 258 GLY A N 1
ATOM 2029 C CA . GLY A 1 258 ? 0.193 -2.227 -5.807 1.00 97.19 258 GLY A CA 1
ATOM 2030 C C . GLY A 1 258 ? -1.127 -1.569 -5.419 1.00 97.19 258 GLY A C 1
ATOM 2031 O O . GLY A 1 258 ? -2.200 -2.169 -5.528 1.00 97.19 258 GLY A O 1
ATOM 2032 N N . GLN A 1 259 ? -1.028 -0.309 -5.002 1.00 96.94 259 GLN A N 1
ATOM 2033 C CA . GLN A 1 259 ? -2.147 0.566 -4.671 1.00 96.94 259 GLN A CA 1
ATOM 2034 C C . GLN A 1 259 ? -1.868 1.991 -5.177 1.00 96.94 259 GLN A C 1
ATOM 2036 O O . GLN A 1 259 ? -0.762 2.511 -5.062 1.00 96.94 259 GLN A O 1
ATOM 2041 N N . GLY A 1 260 ? -2.877 2.661 -5.733 1.00 95.94 260 GLY A N 1
ATOM 2042 C CA . GLY A 1 260 ? -2.743 4.045 -6.196 1.00 95.94 260 GLY A CA 1
ATOM 2043 C C . GLY A 1 260 ? -3.777 4.423 -7.247 1.00 95.94 260 GLY A C 1
ATOM 2044 O O . GLY A 1 260 ? -4.536 3.575 -7.709 1.00 95.94 260 GLY A O 1
ATOM 2045 N N . TYR A 1 261 ? -3.832 5.701 -7.624 1.00 95.62 261 TYR A N 1
ATOM 2046 C CA . TYR A 1 261 ? -4.863 6.222 -8.533 1.00 95.62 261 TYR A CA 1
ATOM 2047 C C . TYR A 1 261 ? -4.761 5.700 -9.970 1.00 95.62 261 TYR A C 1
ATOM 2049 O O . TYR A 1 261 ? -5.785 5.672 -10.650 1.00 95.62 261 TYR A O 1
ATOM 2057 N N . GLY A 1 262 ? -3.583 5.242 -10.398 1.00 95.56 262 GLY A N 1
ATOM 2058 C CA . GLY A 1 262 ? -3.385 4.532 -11.661 1.00 95.56 262 GLY A CA 1
ATOM 2059 C C . GLY A 1 262 ? -4.072 3.162 -11.692 1.00 95.56 262 GLY A C 1
ATOM 2060 O O . GLY A 1 262 ? -4.325 2.631 -12.768 1.00 95.56 262 GLY A O 1
ATOM 2061 N N . LEU A 1 263 ? -4.424 2.611 -10.524 1.00 97.12 263 LEU A N 1
ATOM 2062 C CA . LEU A 1 263 ? -5.217 1.387 -10.377 1.00 97.12 263 LEU A CA 1
ATOM 2063 C C . LEU A 1 263 ? -6.659 1.721 -9.985 1.00 97.12 263 LEU A C 1
ATOM 2065 O O . LEU A 1 263 ? -7.606 1.358 -10.680 1.00 97.12 263 LEU A O 1
ATOM 2069 N N . SER A 1 264 ? -6.829 2.424 -8.863 1.00 96.94 264 SER A N 1
ATOM 2070 C CA . SER A 1 264 ? -8.124 2.819 -8.322 1.00 96.94 264 SER A CA 1
ATOM 2071 C C . SER A 1 264 ? -8.024 3.996 -7.359 1.00 96.94 264 SER A C 1
ATOM 2073 O O . SER A 1 264 ? -7.131 4.082 -6.514 1.00 96.94 264 SER A O 1
ATOM 2075 N N . ARG A 1 265 ? -9.042 4.858 -7.389 1.00 95.88 265 ARG A N 1
ATOM 2076 C CA . ARG A 1 265 ? -9.310 5.799 -6.294 1.00 95.88 265 ARG A CA 1
ATOM 2077 C C . ARG A 1 265 ? -10.068 5.095 -5.158 1.00 95.88 265 ARG A C 1
ATOM 2079 O O . ARG A 1 265 ? -10.782 4.127 -5.430 1.00 95.88 265 ARG A O 1
ATOM 2086 N N . PRO A 1 266 ? -9.973 5.592 -3.911 1.00 96.44 266 PRO A N 1
ATOM 2087 C CA . PRO A 1 266 ? -10.873 5.191 -2.835 1.00 96.44 266 PRO A CA 1
ATO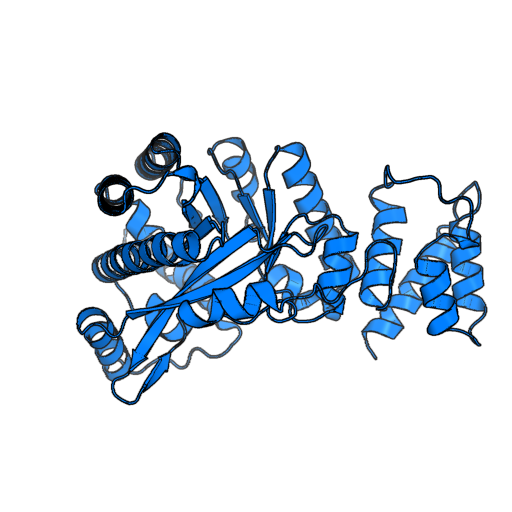M 2088 C C . PRO A 1 266 ? -12.333 5.404 -3.239 1.00 96.44 266 PRO A C 1
ATOM 2090 O O . PRO A 1 266 ? -12.687 6.484 -3.719 1.00 96.44 266 PRO A O 1
ATOM 2093 N N . MET A 1 267 ? -13.181 4.408 -3.007 1.00 97.94 267 MET A N 1
ATOM 2094 C CA . MET A 1 267 ? -14.591 4.423 -3.399 1.00 97.94 267 MET A CA 1
ATOM 2095 C C . MET A 1 267 ? -15.507 3.969 -2.256 1.00 97.94 267 MET A C 1
ATOM 2097 O O . MET A 1 267 ? -15.044 3.316 -1.321 1.00 97.94 267 MET A O 1
ATOM 2101 N N . PRO A 1 268 ? -16.811 4.287 -2.300 1.00 97.62 268 PRO A N 1
ATOM 2102 C CA . PRO A 1 268 ? -17.775 3.685 -1.389 1.00 97.62 268 PRO A CA 1
ATOM 2103 C C . PRO A 1 268 ? -17.759 2.148 -1.499 1.00 97.62 268 PRO A C 1
ATOM 2105 O O . PRO A 1 268 ? -17.635 1.624 -2.607 1.00 97.62 268 PRO A O 1
ATOM 2108 N N . PRO A 1 269 ? -17.932 1.415 -0.388 1.00 97.31 269 PRO A N 1
ATOM 2109 C CA . PRO A 1 269 ? -17.845 -0.049 -0.371 1.00 97.31 269 PRO A CA 1
ATOM 2110 C C . PRO A 1 269 ? -18.856 -0.745 -1.296 1.00 97.31 269 PRO A C 1
ATOM 2112 O O . PRO A 1 269 ? -18.558 -1.803 -1.847 1.00 97.31 269 PRO A O 1
ATOM 2115 N N . ASP A 1 270 ? -20.016 -0.130 -1.530 1.00 97.25 270 ASP A N 1
ATOM 2116 C CA . ASP A 1 270 ? -21.053 -0.668 -2.420 1.00 97.25 270 ASP A CA 1
ATOM 2117 C C . ASP A 1 270 ? -20.634 -0.661 -3.901 1.00 97.25 270 ASP A C 1
ATOM 2119 O O . ASP A 1 270 ? -21.161 -1.438 -4.694 1.00 97.25 270 ASP A O 1
ATOM 2123 N N . ALA A 1 271 ? -19.664 0.180 -4.281 1.00 97.81 271 ALA A N 1
ATOM 2124 C CA . ALA A 1 271 ? -19.134 0.245 -5.644 1.00 97.81 271 ALA A CA 1
ATOM 2125 C C . ALA A 1 271 ? -18.054 -0.819 -5.918 1.00 97.81 271 ALA A C 1
ATOM 2127 O O . ALA A 1 271 ? -17.784 -1.139 -7.078 1.00 97.81 271 ALA A O 1
ATOM 2128 N N . VAL A 1 272 ? -17.450 -1.389 -4.867 1.00 98.06 272 VAL A N 1
ATOM 2129 C CA . VAL A 1 272 ? -16.325 -2.332 -4.985 1.00 98.06 272 VAL A CA 1
ATOM 2130 C C . VAL A 1 272 ? -16.679 -3.555 -5.837 1.00 98.06 272 VAL A C 1
ATOM 2132 O O . VAL A 1 272 ? -15.909 -3.858 -6.745 1.00 98.06 272 VAL A O 1
ATOM 2135 N N . PRO A 1 273 ? -17.818 -4.253 -5.650 1.00 97.06 273 PRO A N 1
ATOM 2136 C CA . PRO A 1 273 ? -18.080 -5.479 -6.402 1.00 97.06 273 PRO A CA 1
ATOM 2137 C C . PRO A 1 273 ? -18.181 -5.271 -7.914 1.00 97.06 273 PRO A C 1
ATOM 2139 O O . PRO A 1 273 ? -17.683 -6.086 -8.690 1.00 97.06 273 PRO A O 1
ATOM 2142 N N . GLU A 1 274 ? -18.824 -4.185 -8.347 1.00 97.06 274 GLU A N 1
ATOM 2143 C CA . GLU A 1 274 ? -18.905 -3.844 -9.768 1.00 97.06 274 GLU A CA 1
ATOM 2144 C C . GLU A 1 274 ? -17.531 -3.462 -10.316 1.00 97.06 274 GLU A C 1
ATOM 2146 O O . GLU A 1 274 ? -17.128 -3.971 -11.365 1.00 97.06 274 GLU A O 1
ATOM 2151 N N . TRP A 1 275 ? -16.783 -2.647 -9.566 1.00 97.69 275 TRP A N 1
ATOM 2152 C CA . TRP A 1 275 ? -15.433 -2.257 -9.943 1.00 97.69 275 TRP A CA 1
ATOM 2153 C C . TRP A 1 275 ? -14.511 -3.473 -10.103 1.00 97.69 275 TRP A C 1
ATOM 2155 O O . TRP A 1 275 ? -13.866 -3.595 -11.139 1.00 97.69 275 TRP A O 1
ATOM 2165 N N . VAL A 1 276 ? -14.507 -4.424 -9.158 1.00 97.38 276 VAL A N 1
ATOM 2166 C CA . VAL A 1 276 ? -13.655 -5.627 -9.235 1.00 97.38 276 VAL A CA 1
ATOM 2167 C C . VAL A 1 276 ? -13.979 -6.467 -10.474 1.00 97.38 276 VAL A C 1
ATOM 2169 O O . VAL A 1 276 ? -13.069 -6.924 -11.161 1.00 97.38 276 VAL A O 1
ATOM 2172 N N . ARG A 1 277 ? -15.264 -6.651 -10.811 1.00 95.38 277 ARG A N 1
ATOM 2173 C CA . ARG A 1 277 ? -15.669 -7.414 -12.010 1.00 95.38 277 ARG A CA 1
ATOM 2174 C C . ARG A 1 277 ? -15.231 -6.732 -13.313 1.00 95.38 277 ARG A C 1
ATOM 2176 O O . ARG A 1 277 ? -14.868 -7.405 -14.286 1.00 95.38 277 ARG A O 1
ATOM 2183 N N . GLY A 1 278 ? -15.268 -5.401 -13.337 1.00 95.81 278 GLY A N 1
ATOM 2184 C CA . GLY A 1 278 ? -14.873 -4.587 -14.486 1.00 95.81 278 GLY A CA 1
ATOM 2185 C C . GLY A 1 278 ? -13.370 -4.320 -14.591 1.00 95.81 278 GLY A C 1
ATOM 2186 O O . GLY A 1 278 ? -12.894 -4.014 -15.683 1.00 95.81 278 GLY A O 1
ATOM 2187 N N . PHE A 1 279 ? -12.620 -4.448 -13.494 1.00 96.75 279 PHE A N 1
ATOM 2188 C CA . PHE A 1 279 ? -11.224 -4.035 -13.429 1.00 96.75 279 PHE A CA 1
ATOM 2189 C C . PHE A 1 279 ? -10.349 -4.826 -14.400 1.00 96.75 279 PHE A C 1
ATOM 2191 O O . PHE A 1 279 ? -10.439 -6.051 -14.518 1.00 96.75 279 PHE A O 1
ATOM 2198 N N . ARG A 1 280 ? -9.484 -4.105 -15.107 1.00 95.12 280 ARG A N 1
ATOM 2199 C CA . ARG A 1 280 ? -8.430 -4.668 -15.943 1.00 95.12 280 ARG A CA 1
ATOM 2200 C C . ARG A 1 280 ? -7.147 -3.958 -15.572 1.00 95.12 280 ARG A C 1
ATOM 2202 O O . ARG A 1 280 ? -7.107 -2.730 -15.569 1.00 95.12 280 ARG A O 1
ATOM 2209 N N . LEU A 1 281 ? -6.125 -4.744 -15.256 1.00 94.50 281 LEU A N 1
ATOM 2210 C CA . LEU A 1 281 ? -4.806 -4.212 -14.970 1.00 94.50 281 LEU A CA 1
ATOM 2211 C C . LEU A 1 281 ? -4.325 -3.415 -16.200 1.00 94.50 281 LEU A C 1
ATOM 2213 O O . LEU A 1 281 ? -4.380 -3.952 -17.309 1.00 94.50 281 LEU A O 1
ATOM 2217 N N . PRO A 1 282 ? -3.883 -2.154 -16.040 1.00 91.38 282 PRO A N 1
ATOM 2218 C CA . PRO A 1 282 ? -3.568 -1.280 -17.169 1.00 91.38 282 PRO A CA 1
ATOM 2219 C C . PRO A 1 282 ? -2.218 -1.608 -17.823 1.00 91.38 282 PRO A C 1
ATOM 2221 O O . PRO A 1 282 ? -1.748 -0.858 -18.661 1.00 91.38 282 PRO A O 1
ATOM 2224 N N . ILE A 1 283 ? -1.591 -2.728 -17.467 1.00 90.56 283 ILE A N 1
ATOM 2225 C CA . ILE A 1 283 ? -0.279 -3.144 -17.967 1.00 90.56 283 ILE A CA 1
ATOM 2226 C C . ILE A 1 283 ? -0.355 -4.561 -18.530 1.00 90.56 283 ILE A C 1
ATOM 2228 O O . ILE A 1 283 ? -1.272 -5.323 -18.220 1.00 90.56 283 ILE A O 1
ATOM 2232 N N . GLN A 1 284 ? 0.619 -4.930 -19.359 1.00 83.62 284 GLN A N 1
ATOM 2233 C CA . GLN A 1 284 ? 0.703 -6.261 -19.951 1.00 83.62 284 GLN A CA 1
ATOM 2234 C C . GLN A 1 284 ? 2.019 -6.924 -19.555 1.00 83.62 284 GLN A C 1
ATOM 2236 O O . GLN A 1 284 ? 3.095 -6.403 -19.836 1.00 83.62 284 GLN A O 1
ATOM 2241 N N . SER A 1 285 ? 1.941 -8.101 -18.933 1.00 76.19 285 SER A N 1
ATOM 2242 C CA . SER A 1 285 ? 3.132 -8.854 -18.534 1.00 76.19 285 SER A CA 1
ATOM 2243 C C . SER A 1 285 ? 4.050 -9.127 -19.733 1.00 76.19 285 SER A C 1
ATOM 2245 O O . SER A 1 285 ? 3.590 -9.474 -20.827 1.00 76.19 285 SER A O 1
ATOM 2247 N N . GLY A 1 286 ? 5.358 -8.967 -19.524 1.00 74.88 286 GLY A N 1
ATOM 2248 C CA . GLY A 1 286 ? 6.378 -9.193 -20.552 1.00 74.88 286 GLY A CA 1
ATOM 2249 C C . GLY A 1 286 ? 6.418 -8.152 -21.675 1.00 74.88 286 GLY A C 1
ATOM 2250 O O . GLY A 1 286 ? 7.067 -8.400 -22.682 1.00 74.88 286 GLY A O 1
ATOM 2251 N N . HIS A 1 287 ? 5.734 -7.016 -21.533 1.00 81.88 287 HIS A N 1
ATOM 2252 C CA . HIS A 1 287 ? 5.778 -5.909 -22.487 1.00 81.88 287 HIS A CA 1
ATOM 2253 C C . HIS A 1 287 ? 6.125 -4.623 -21.735 1.00 81.88 287 HIS A C 1
ATOM 2255 O O . HIS A 1 287 ? 5.665 -4.423 -20.614 1.00 81.88 287 HIS A O 1
ATOM 2261 N N . THR A 1 288 ? 6.922 -3.753 -22.353 1.00 87.81 288 THR A N 1
ATOM 2262 C CA . THR A 1 288 ? 7.184 -2.398 -21.847 1.00 87.81 288 THR A CA 1
ATOM 2263 C C . THR A 1 288 ? 6.577 -1.393 -22.813 1.00 87.81 288 THR A C 1
ATOM 2265 O O . THR A 1 288 ? 7.000 -1.330 -23.965 1.00 87.81 288 THR A O 1
ATOM 2268 N N . ARG A 1 289 ? 5.579 -0.628 -22.377 1.00 90.44 289 ARG A N 1
ATOM 2269 C CA . ARG A 1 289 ? 4.874 0.365 -23.203 1.00 90.44 289 ARG A CA 1
ATOM 2270 C C . ARG A 1 289 ? 5.296 1.788 -22.888 1.00 90.44 289 ARG A C 1
ATOM 2272 O O . ARG A 1 289 ? 5.221 2.653 -23.752 1.00 90.44 289 ARG A O 1
ATOM 2279 N N . THR A 1 290 ? 5.742 2.041 -21.663 1.00 93.69 290 THR A N 1
ATOM 2280 C CA . THR A 1 290 ? 6.100 3.378 -21.196 1.00 93.69 290 THR A CA 1
ATOM 2281 C C . THR A 1 290 ? 7.613 3.544 -21.101 1.00 93.69 290 THR A C 1
ATOM 2283 O O . THR A 1 290 ? 8.354 2.593 -20.848 1.00 93.69 290 THR A O 1
ATOM 2286 N N . ALA A 1 291 ? 8.099 4.780 -21.255 1.00 94.50 291 ALA A N 1
ATOM 2287 C CA . ALA A 1 291 ? 9.521 5.077 -21.071 1.00 94.50 291 ALA A CA 1
ATOM 2288 C C . ALA A 1 291 ? 9.996 4.772 -19.639 1.00 94.50 291 ALA A C 1
ATOM 2290 O O . ALA A 1 291 ? 11.143 4.370 -19.447 1.00 94.50 291 ALA A O 1
ATOM 2291 N N . LEU A 1 292 ? 9.113 4.927 -18.645 1.00 95.69 292 LEU A N 1
ATOM 2292 C CA . LEU A 1 292 ? 9.408 4.600 -17.252 1.00 95.69 292 LEU A CA 1
ATOM 2293 C C . LEU A 1 292 ? 9.486 3.082 -17.029 1.00 95.69 292 LEU A C 1
ATOM 2295 O O . LEU A 1 292 ? 10.421 2.623 -16.378 1.00 95.69 292 LEU A O 1
ATOM 2299 N N . GLY A 1 293 ? 8.576 2.301 -17.615 1.00 94.75 293 GLY A N 1
ATOM 2300 C CA . GLY A 1 293 ? 8.643 0.839 -17.590 1.00 94.75 293 GLY A CA 1
ATOM 2301 C C . GLY A 1 293 ? 9.875 0.294 -18.313 1.00 94.75 293 GLY A C 1
ATOM 2302 O O . GLY A 1 293 ? 10.580 -0.553 -17.771 1.00 94.75 293 GLY A O 1
ATOM 2303 N N . ALA A 1 294 ? 10.216 0.841 -19.484 1.00 93.94 294 ALA A N 1
ATOM 2304 C CA . ALA A 1 294 ? 11.455 0.500 -20.189 1.00 93.94 294 ALA A CA 1
ATOM 2305 C C . ALA A 1 294 ? 12.707 0.835 -19.355 1.00 93.94 294 ALA A C 1
ATOM 2307 O O . ALA A 1 294 ? 13.654 0.049 -19.310 1.00 93.94 294 ALA A O 1
ATOM 2308 N N . LEU A 1 295 ? 12.701 1.964 -18.636 1.00 95.12 295 LEU A N 1
ATOM 2309 C CA . LEU A 1 295 ? 13.774 2.313 -17.705 1.00 95.12 295 LEU A CA 1
ATOM 2310 C C . LEU A 1 295 ? 13.864 1.344 -16.524 1.00 95.12 295 LEU A C 1
ATOM 2312 O O . LEU A 1 295 ? 14.970 0.949 -16.164 1.00 95.12 295 LEU A O 1
ATOM 2316 N N . ALA A 1 296 ? 12.732 0.947 -15.943 1.00 94.12 296 ALA A N 1
ATOM 2317 C CA . ALA A 1 296 ? 12.685 -0.039 -14.867 1.00 94.12 296 ALA A CA 1
ATOM 2318 C C . ALA A 1 296 ? 13.231 -1.398 -15.319 1.00 94.12 296 ALA A C 1
ATOM 2320 O O . ALA A 1 296 ? 14.045 -1.990 -14.614 1.00 94.12 296 ALA A O 1
ATOM 2321 N N . TYR A 1 297 ? 12.858 -1.840 -16.523 1.00 91.88 297 TYR A N 1
ATOM 2322 C CA . TYR A 1 297 ? 13.348 -3.082 -17.120 1.00 91.88 297 TYR A CA 1
ATOM 2323 C C . TYR A 1 297 ? 14.866 -3.045 -17.325 1.00 91.88 297 TYR A C 1
ATOM 2325 O O . TYR A 1 297 ? 15.584 -3.938 -16.874 1.00 91.88 297 TYR A O 1
ATOM 2333 N N . HIS A 1 298 ? 15.378 -1.973 -17.942 1.00 90.88 298 HIS A N 1
ATOM 2334 C CA . HIS A 1 298 ? 16.818 -1.781 -18.140 1.00 90.88 298 HIS A CA 1
ATOM 2335 C C . HIS A 1 298 ? 17.584 -1.714 -16.811 1.00 90.88 298 HIS A C 1
ATOM 2337 O O . HIS A 1 298 ? 18.660 -2.301 -16.661 1.00 90.88 298 HIS A O 1
ATOM 2343 N N . TRP A 1 299 ? 17.026 -1.019 -15.818 1.00 91.56 299 TRP A N 1
ATOM 2344 C CA . TRP A 1 299 ? 17.610 -0.926 -14.483 1.00 91.56 299 TRP A CA 1
ATOM 2345 C C . TRP A 1 299 ? 17.684 -2.300 -13.802 1.00 91.56 299 TRP A C 1
ATOM 2347 O O . TRP A 1 299 ? 18.749 -2.686 -13.321 1.00 91.56 299 TRP A O 1
ATOM 2357 N N . GLN A 1 300 ? 16.596 -3.074 -13.827 1.00 86.81 300 GLN A N 1
ATOM 2358 C CA . GLN A 1 300 ? 16.538 -4.418 -13.250 1.00 86.81 300 GLN A CA 1
ATOM 2359 C C . GLN A 1 300 ? 17.554 -5.359 -13.906 1.00 86.81 300 GLN A C 1
ATOM 2361 O O . GLN A 1 300 ? 18.297 -6.039 -13.196 1.00 86.81 300 GLN A O 1
ATOM 2366 N N . PHE A 1 301 ? 17.637 -5.348 -15.242 1.00 82.38 301 PHE A N 1
ATOM 2367 C CA . PHE A 1 301 ? 18.602 -6.145 -16.004 1.00 82.38 301 PHE A CA 1
ATOM 2368 C C . PHE A 1 301 ? 20.048 -5.860 -15.574 1.00 82.38 301 PHE A C 1
ATOM 2370 O O . PHE A 1 301 ? 20.850 -6.777 -15.421 1.00 82.38 301 PHE A O 1
ATOM 2377 N N . THR A 1 302 ? 20.372 -4.587 -15.335 1.00 80.88 302 THR A N 1
ATOM 2378 C CA . THR A 1 302 ? 21.739 -4.145 -15.029 1.00 80.88 302 THR A CA 1
ATOM 2379 C C . THR A 1 302 ? 22.128 -4.248 -13.551 1.00 80.88 302 THR A C 1
ATOM 2381 O O . THR A 1 302 ? 23.319 -4.315 -13.262 1.00 80.88 302 THR A O 1
ATOM 2384 N N . HIS A 1 303 ? 21.167 -4.261 -12.618 1.00 80.56 303 HIS A N 1
ATOM 2385 C CA . HIS A 1 303 ? 21.445 -4.178 -11.172 1.00 80.56 303 HIS A CA 1
ATOM 2386 C C . HIS A 1 303 ? 21.031 -5.413 -10.372 1.00 80.56 303 HIS A C 1
ATOM 2388 O O . HIS A 1 303 ? 21.697 -5.746 -9.394 1.00 80.56 303 HIS A O 1
ATOM 2394 N N . LEU A 1 304 ? 19.931 -6.071 -10.743 1.00 68.12 304 LEU A N 1
ATOM 2395 C CA . LEU A 1 304 ? 19.381 -7.194 -9.977 1.00 68.12 304 LEU A CA 1
ATOM 2396 C C . LEU A 1 304 ? 19.692 -8.557 -10.597 1.00 68.12 304 LEU A C 1
ATOM 2398 O O . LEU A 1 304 ? 19.503 -9.557 -9.913 1.00 68.12 304 LEU A O 1
ATOM 2402 N N . GLY A 1 305 ? 20.174 -8.597 -11.847 1.00 62.22 305 GLY A N 1
ATOM 2403 C CA . GLY A 1 305 ? 20.495 -9.837 -12.558 1.00 62.22 305 GLY A CA 1
ATOM 2404 C C . GLY A 1 305 ? 19.316 -10.814 -12.541 1.00 62.22 305 GLY A C 1
ATOM 2405 O O . GLY A 1 305 ? 19.329 -11.774 -11.777 1.00 62.22 305 GLY A O 1
ATOM 2406 N N . ASP A 1 306 ? 18.264 -10.555 -13.323 1.00 49.94 306 ASP A N 1
ATOM 2407 C CA . ASP A 1 306 ? 17.018 -11.325 -13.203 1.00 49.94 306 ASP A CA 1
ATOM 2408 C C . ASP A 1 306 ? 17.205 -12.841 -13.514 1.00 49.94 306 ASP A C 1
ATOM 2410 O O . ASP A 1 306 ? 17.766 -13.188 -14.559 1.00 49.94 306 ASP A O 1
ATOM 2414 N N . PRO A 1 307 ? 16.705 -13.758 -12.651 1.00 43.53 307 PRO A N 1
ATOM 2415 C CA . PRO A 1 307 ? 16.526 -15.194 -12.914 1.00 43.53 307 PRO A CA 1
ATOM 2416 C C . PRO A 1 307 ? 15.519 -15.557 -14.030 1.00 43.53 307 PRO A C 1
ATOM 2418 O O . PRO A 1 307 ? 15.452 -16.727 -14.426 1.00 43.53 307 PRO A O 1
ATOM 2421 N N . HIS A 1 308 ? 14.760 -14.611 -14.590 1.00 42.34 308 HIS A N 1
ATOM 2422 C CA . HIS A 1 308 ? 13.917 -14.837 -15.770 1.00 42.34 308 HIS A CA 1
ATOM 2423 C C . HIS A 1 308 ? 14.667 -14.630 -17.094 1.00 42.34 308 HIS A C 1
ATOM 2425 O O . HIS A 1 308 ? 14.434 -13.698 -17.856 1.00 42.34 308 HIS A O 1
ATOM 2431 N N . HIS A 1 309 ? 15.472 -15.652 -17.388 1.00 44.00 309 HIS A N 1
ATOM 2432 C CA . HIS A 1 309 ? 16.086 -16.002 -18.666 1.00 44.00 309 HIS A CA 1
ATOM 2433 C C . HIS A 1 309 ? 17.223 -15.094 -19.176 1.00 44.00 309 HIS A C 1
ATOM 2435 O O . HIS A 1 309 ? 17.062 -13.882 -19.300 1.00 44.00 309 HIS A O 1
ATOM 2441 N N . PRO A 1 310 ? 18.340 -15.695 -19.638 1.00 43.94 310 PRO A N 1
ATOM 2442 C CA . PRO A 1 310 ? 19.230 -15.043 -20.581 1.00 43.94 310 PRO A CA 1
ATOM 2443 C C . PRO A 1 310 ? 18.425 -14.846 -21.861 1.00 43.94 310 PRO A C 1
ATOM 2445 O O . PRO A 1 310 ? 18.366 -15.725 -22.720 1.00 43.94 310 PRO A O 1
ATOM 2448 N N . VAL A 1 311 ? 17.745 -13.715 -21.999 1.00 49.56 311 VAL A N 1
ATOM 2449 C CA . VAL A 1 311 ? 17.294 -13.275 -23.312 1.00 49.56 311 VAL A CA 1
ATOM 2450 C C . VAL A 1 311 ? 18.552 -12.772 -24.026 1.00 49.56 311 VAL A C 1
ATOM 2452 O O . VAL A 1 311 ? 18.786 -11.580 -24.180 1.00 49.56 311 VAL A O 1
ATOM 2455 N N . THR A 1 312 ? 19.420 -13.711 -24.415 1.00 53.09 312 THR A N 1
ATOM 2456 C CA . THR A 1 312 ? 20.426 -13.502 -25.463 1.00 53.09 312 THR A CA 1
ATOM 2457 C C . THR A 1 312 ? 19.744 -13.221 -26.803 1.00 53.09 312 THR A C 1
ATOM 2459 O O . THR A 1 312 ? 20.358 -12.666 -27.707 1.00 53.09 312 THR A O 1
ATOM 2462 N N . ASP A 1 313 ? 18.459 -13.569 -26.925 1.00 68.94 313 ASP A N 1
ATOM 2463 C CA . ASP A 1 313 ? 17.628 -13.291 -28.089 1.00 68.94 313 ASP A CA 1
ATOM 2464 C C . ASP A 1 313 ? 17.021 -11.882 -28.028 1.00 68.94 313 ASP A C 1
ATOM 2466 O O . ASP A 1 313 ? 15.911 -11.676 -27.533 1.00 68.94 313 ASP A O 1
ATOM 2470 N N . LEU A 1 314 ? 17.766 -10.908 -28.553 1.00 79.81 314 LEU A N 1
ATOM 2471 C CA . LEU A 1 314 ? 17.363 -9.505 -28.673 1.00 79.81 314 LEU A CA 1
ATOM 2472 C C . LEU A 1 314 ? 15.921 -9.332 -29.189 1.00 79.81 314 LEU A C 1
ATOM 2474 O O . LEU A 1 314 ? 15.234 -8.417 -28.747 1.00 79.81 314 LEU A O 1
ATOM 2478 N N . GLU A 1 315 ? 15.427 -10.199 -30.077 1.00 79.19 315 GLU A N 1
ATOM 2479 C CA . GLU A 1 315 ? 14.086 -10.071 -30.665 1.00 79.19 315 GLU A CA 1
ATOM 2480 C C . GLU A 1 315 ? 12.953 -10.328 -29.663 1.00 79.19 315 GLU A C 1
ATOM 2482 O O . GLU A 1 315 ? 11.860 -9.787 -29.816 1.00 79.19 315 GLU A O 1
ATOM 2487 N N . ARG A 1 316 ? 13.207 -11.118 -28.614 1.00 80.75 316 ARG A N 1
ATOM 2488 C CA . ARG A 1 316 ? 12.220 -11.441 -27.568 1.00 80.75 316 ARG A CA 1
ATOM 2489 C C . ARG A 1 316 ? 12.289 -10.511 -26.365 1.00 80.75 316 ARG A C 1
ATOM 2491 O O . ARG A 1 316 ? 11.490 -10.655 -25.442 1.00 80.75 316 ARG A O 1
ATOM 2498 N N . CYS A 1 317 ? 13.254 -9.594 -26.337 1.00 84.50 317 CYS A N 1
ATOM 2499 C CA . CYS A 1 317 ? 13.380 -8.642 -25.247 1.00 84.50 317 CYS A CA 1
ATOM 2500 C C . CYS A 1 317 ? 12.205 -7.640 -25.286 1.00 84.50 317 CYS A C 1
ATOM 2502 O O . CYS A 1 317 ? 12.021 -6.977 -26.311 1.00 84.50 317 CYS A O 1
ATOM 2504 N N . PRO A 1 318 ? 11.453 -7.453 -24.183 1.00 85.25 318 PRO A N 1
ATOM 2505 C CA . PRO A 1 318 ? 10.359 -6.479 -24.100 1.00 85.25 318 PRO A CA 1
ATOM 2506 C C . PRO A 1 318 ? 10.770 -5.056 -24.511 1.00 85.25 318 PRO A C 1
ATOM 2508 O O . PRO A 1 318 ? 10.014 -4.345 -25.175 1.00 85.25 318 PRO A O 1
ATOM 2511 N N . MET A 1 319 ? 12.008 -4.665 -24.189 1.00 87.00 319 MET A N 1
ATOM 2512 C CA . MET A 1 319 ? 12.551 -3.352 -24.538 1.00 87.00 319 MET A CA 1
ATOM 2513 C C . MET A 1 319 ? 12.795 -3.186 -26.047 1.00 87.00 319 MET A C 1
ATOM 2515 O O . MET A 1 319 ? 12.736 -2.068 -26.557 1.00 87.00 319 MET A O 1
ATOM 2519 N N . THR A 1 320 ? 13.008 -4.274 -26.794 1.00 88.44 320 THR A N 1
ATOM 2520 C CA . THR A 1 320 ? 13.163 -4.215 -28.257 1.00 88.44 320 THR A CA 1
ATOM 2521 C C . THR A 1 320 ? 11.880 -3.734 -28.924 1.00 88.44 320 THR A C 1
ATOM 2523 O O . THR A 1 320 ? 11.935 -2.850 -29.779 1.00 88.44 320 THR A O 1
ATOM 2526 N N . GLN A 1 321 ? 10.725 -4.251 -28.498 1.00 84.62 321 GLN A N 1
ATOM 2527 C CA . GLN A 1 321 ? 9.431 -3.802 -29.013 1.00 84.62 321 GLN A CA 1
ATOM 2528 C C . GLN A 1 321 ? 9.179 -2.327 -28.675 1.00 84.62 321 GLN A C 1
ATOM 2530 O O . GLN A 1 321 ? 8.815 -1.544 -29.552 1.00 84.62 321 GLN A O 1
ATOM 2535 N N . PHE A 1 322 ? 9.448 -1.923 -27.430 1.00 90.06 322 PHE A N 1
ATOM 2536 C CA . PHE A 1 322 ? 9.313 -0.528 -27.009 1.00 90.06 322 PHE A CA 1
ATOM 2537 C C . PHE A 1 322 ? 10.103 0.429 -27.909 1.00 90.06 322 PHE A C 1
ATOM 2539 O O . PHE A 1 322 ? 9.567 1.440 -28.369 1.00 90.06 322 PHE A O 1
ATOM 2546 N N . LEU A 1 323 ? 11.367 0.097 -28.191 1.00 89.88 323 LEU A N 1
ATOM 2547 C CA . LEU A 1 323 ? 12.239 0.903 -29.044 1.00 89.88 323 LEU A CA 1
ATOM 2548 C C . LEU A 1 323 ? 11.741 0.949 -30.495 1.00 89.88 323 LEU A C 1
ATOM 2550 O O . LEU A 1 323 ? 11.790 2.007 -31.116 1.00 89.88 323 LEU A O 1
ATOM 2554 N N . GLN A 1 324 ? 11.215 -0.151 -31.036 1.00 87.00 324 GLN A N 1
ATOM 2555 C CA . GLN A 1 324 ? 10.636 -0.158 -32.385 1.00 87.00 324 GLN A CA 1
ATOM 2556 C C . GLN A 1 324 ? 9.424 0.778 -32.500 1.00 87.00 324 GLN A C 1
ATOM 2558 O O . GLN A 1 324 ? 9.283 1.479 -33.501 1.00 87.00 324 GLN A O 1
ATOM 2563 N N . GLU A 1 325 ? 8.577 0.827 -31.472 1.00 86.50 325 GLU A N 1
ATOM 2564 C CA . GLU A 1 325 ? 7.368 1.656 -31.455 1.00 86.50 325 GLU A CA 1
ATOM 2565 C C . GLU A 1 325 ? 7.672 3.142 -31.183 1.00 86.50 325 GLU A C 1
ATOM 2567 O O . GLU A 1 325 ? 7.108 4.024 -31.832 1.00 86.50 325 GLU A O 1
ATOM 2572 N N . HIS A 1 326 ? 8.596 3.439 -30.263 1.00 84.50 326 HIS A N 1
ATOM 2573 C CA . HIS A 1 326 ? 8.835 4.800 -29.753 1.00 84.50 326 HIS A CA 1
ATOM 2574 C C . HIS A 1 326 ? 10.080 5.485 -30.338 1.00 84.50 326 HIS A C 1
ATOM 2576 O O . HIS A 1 326 ? 10.301 6.684 -30.123 1.00 84.50 326 HIS A O 1
ATOM 2582 N N . ALA A 1 327 ? 10.903 4.737 -31.072 1.00 79.94 327 ALA A N 1
ATOM 2583 C CA . ALA A 1 327 ? 12.153 5.193 -31.668 1.00 79.94 327 ALA A CA 1
ATOM 2584 C C . ALA A 1 327 ? 12.411 4.627 -33.089 1.00 79.94 327 ALA A C 1
ATOM 2586 O O . ALA A 1 327 ? 13.563 4.337 -33.411 1.00 79.94 327 ALA A O 1
ATOM 2587 N N . PRO A 1 328 ? 11.415 4.524 -34.000 1.00 71.81 328 PRO A N 1
ATOM 2588 C CA . PRO A 1 328 ? 11.595 3.853 -35.297 1.00 71.81 328 PRO A CA 1
ATOM 2589 C C . PRO A 1 328 ? 12.632 4.522 -36.218 1.00 71.81 328 PRO A C 1
ATOM 2591 O O . PRO A 1 328 ? 13.149 3.886 -37.133 1.00 71.81 328 PRO A O 1
ATOM 2594 N N . GLN A 1 329 ? 12.936 5.807 -35.997 1.00 66.31 329 GLN A N 1
ATOM 2595 C CA . GLN A 1 329 ? 13.945 6.569 -36.749 1.00 66.31 329 GLN A CA 1
ATOM 2596 C C . GLN A 1 329 ? 15.248 6.797 -35.961 1.00 66.31 329 GLN A C 1
ATOM 2598 O O . GLN A 1 329 ? 16.250 7.207 -36.546 1.00 66.31 329 GLN A O 1
ATOM 2603 N N . ASP A 1 330 ? 15.248 6.545 -34.648 1.00 66.31 330 ASP A N 1
ATOM 2604 C CA . ASP A 1 330 ? 16.397 6.761 -33.766 1.00 66.31 330 ASP A CA 1
ATOM 2605 C C . ASP A 1 330 ? 17.156 5.442 -33.597 1.00 66.31 330 ASP A C 1
ATOM 2607 O O . ASP A 1 330 ? 16.910 4.628 -32.707 1.00 66.31 330 ASP A O 1
ATOM 2611 N N . ASN A 1 331 ? 18.074 5.217 -34.535 1.00 71.75 331 ASN A N 1
ATOM 2612 C CA . ASN A 1 331 ? 18.849 3.985 -34.618 1.00 71.75 331 ASN A CA 1
ATOM 2613 C C . ASN A 1 331 ? 19.850 3.851 -33.451 1.00 71.75 331 ASN A C 1
ATOM 2615 O O . ASN A 1 331 ? 20.343 2.761 -33.185 1.00 71.75 331 ASN A O 1
ATOM 2619 N N . ASP A 1 332 ? 20.174 4.928 -32.734 1.00 87.94 332 ASP A N 1
ATOM 2620 C CA . ASP A 1 332 ? 21.226 4.868 -31.719 1.00 87.94 332 ASP A CA 1
ATOM 2621 C C . ASP A 1 332 ? 20.751 4.185 -30.433 1.00 87.94 332 ASP A C 1
ATOM 2623 O O . ASP A 1 332 ? 21.476 3.341 -29.906 1.00 87.94 332 ASP A O 1
ATOM 2627 N N . ALA A 1 333 ? 19.509 4.423 -29.992 1.00 89.50 333 ALA A N 1
ATOM 2628 C CA . ALA A 1 333 ? 18.937 3.721 -28.838 1.00 89.50 333 ALA A CA 1
ATOM 2629 C C . ALA A 1 333 ? 18.838 2.201 -29.068 1.00 89.50 333 ALA A C 1
ATOM 2631 O O . ALA A 1 333 ? 19.235 1.417 -28.205 1.00 89.50 333 ALA A O 1
ATOM 2632 N N . ALA A 1 334 ? 18.399 1.780 -30.259 1.00 88.44 334 ALA A N 1
ATOM 2633 C CA . ALA A 1 334 ? 18.353 0.369 -30.646 1.00 88.44 334 ALA A CA 1
ATOM 2634 C C . ALA A 1 334 ? 19.754 -0.268 -30.727 1.00 88.44 334 ALA A C 1
ATOM 2636 O O . ALA A 1 334 ? 19.947 -1.394 -30.269 1.00 88.44 334 ALA A O 1
ATOM 2637 N N . LYS A 1 335 ? 20.760 0.455 -31.245 1.00 89.06 335 LYS A N 1
ATOM 2638 C CA . LYS A 1 335 ? 22.160 -0.011 -31.245 1.00 89.06 335 LYS A CA 1
ATOM 2639 C C . LYS A 1 335 ? 22.721 -0.150 -29.835 1.00 89.06 335 LYS A C 1
ATOM 2641 O O . LYS A 1 335 ? 23.438 -1.111 -29.568 1.00 89.06 335 LYS A O 1
ATOM 2646 N N . TRP A 1 336 ? 22.451 0.808 -28.946 1.00 91.44 336 TRP A N 1
ATOM 2647 C CA . TRP A 1 336 ? 22.907 0.725 -27.559 1.00 91.44 336 TRP A CA 1
ATOM 2648 C C . TRP A 1 336 ? 22.260 -0.459 -26.848 1.00 91.44 336 TRP A C 1
ATOM 2650 O O . TRP A 1 336 ? 22.972 -1.238 -26.227 1.00 91.44 336 TRP A O 1
ATOM 2660 N N . HIS A 1 337 ? 20.953 -0.660 -27.025 1.00 88.81 337 HIS A N 1
ATOM 2661 C CA . HIS A 1 337 ? 20.246 -1.840 -26.523 1.00 88.81 337 HIS A CA 1
ATOM 2662 C C . HIS A 1 337 ? 20.876 -3.153 -27.009 1.00 88.81 337 HIS A C 1
ATOM 2664 O O . HIS A 1 337 ? 21.244 -4.004 -26.204 1.00 88.81 337 HIS A O 1
ATOM 2670 N N . ALA A 1 338 ? 21.127 -3.284 -28.315 1.00 87.56 338 ALA A N 1
ATOM 2671 C CA . ALA A 1 338 ? 21.793 -4.463 -28.870 1.00 87.56 338 ALA A CA 1
ATOM 2672 C C . ALA A 1 338 ? 23.194 -4.702 -28.270 1.00 87.56 338 ALA A C 1
ATOM 2674 O O . ALA A 1 338 ? 23.571 -5.844 -28.015 1.00 87.56 338 ALA A O 1
ATOM 2675 N N . ARG A 1 339 ? 23.960 -3.633 -28.005 1.00 88.06 339 ARG A N 1
ATOM 2676 C CA . ARG A 1 339 ? 25.277 -3.715 -27.344 1.00 88.06 339 ARG A CA 1
ATOM 2677 C C . ARG A 1 339 ? 25.171 -4.141 -25.878 1.00 88.06 339 ARG A C 1
ATOM 2679 O O . ARG A 1 339 ? 26.017 -4.907 -25.423 1.00 88.06 339 ARG A O 1
ATOM 2686 N N . VAL A 1 340 ? 24.137 -3.705 -25.156 1.00 85.38 340 VAL A N 1
ATOM 2687 C CA . VAL A 1 340 ? 23.869 -4.137 -23.770 1.00 85.38 340 VAL A CA 1
ATOM 2688 C C . VAL A 1 340 ? 23.633 -5.650 -23.695 1.00 85.38 340 VAL A C 1
ATOM 2690 O O . VAL A 1 340 ? 24.085 -6.277 -22.744 1.00 85.38 340 VAL A O 1
ATOM 2693 N N . HIS A 1 341 ? 23.015 -6.242 -24.721 1.00 79.88 341 HIS A N 1
ATOM 2694 C CA . HIS A 1 341 ? 22.794 -7.690 -24.841 1.00 79.88 341 HIS A CA 1
ATOM 2695 C C . HIS A 1 341 ? 24.005 -8.491 -25.366 1.00 79.88 341 HIS A C 1
ATOM 2697 O O . HIS A 1 341 ? 23.893 -9.701 -25.570 1.00 79.88 341 HIS A O 1
ATOM 2703 N N . SER A 1 342 ? 25.157 -7.857 -25.608 1.00 79.81 342 SER A N 1
ATOM 2704 C CA . SER A 1 342 ? 26.373 -8.576 -26.014 1.00 79.81 342 SER A CA 1
ATOM 2705 C C . SER A 1 342 ? 26.912 -9.473 -24.889 1.00 79.81 342 SER A C 1
ATOM 2707 O O . SER A 1 342 ? 26.649 -9.228 -23.715 1.00 79.81 342 SER A O 1
ATOM 2709 N N . GLU A 1 343 ? 27.695 -10.506 -25.229 1.00 67.12 343 GLU A N 1
ATOM 2710 C CA . GLU A 1 343 ? 28.190 -11.511 -24.264 1.00 67.12 343 GLU A CA 1
ATOM 2711 C C . GLU A 1 343 ? 28.953 -10.919 -23.066 1.00 67.12 343 GLU A C 1
ATOM 2713 O O . GLU A 1 343 ? 28.948 -11.501 -21.985 1.00 67.12 343 GLU A O 1
ATOM 2718 N N . THR A 1 344 ? 29.604 -9.767 -23.240 1.00 68.75 344 THR A N 1
ATOM 2719 C CA . THR A 1 344 ? 30.355 -9.082 -22.176 1.00 68.75 344 THR A CA 1
ATOM 2720 C C . THR A 1 344 ? 29.558 -7.986 -21.473 1.00 68.75 344 THR A C 1
ATOM 2722 O O . THR A 1 344 ? 30.054 -7.414 -20.504 1.00 68.75 344 THR A O 1
ATOM 2725 N N . GLY A 1 345 ? 28.360 -7.658 -21.968 1.00 71.88 345 GLY A N 1
ATOM 2726 C CA . GLY A 1 345 ? 27.673 -6.410 -21.651 1.00 71.88 345 GLY A CA 1
ATOM 2727 C C . GLY A 1 345 ? 28.451 -5.179 -22.139 1.00 71.88 345 GLY A C 1
ATOM 2728 O O . GLY A 1 345 ? 29.639 -5.241 -22.467 1.00 71.88 345 GLY A O 1
ATOM 2729 N N . ASP A 1 346 ? 27.775 -4.034 -22.203 1.00 83.94 346 ASP A N 1
ATOM 2730 C CA . ASP A 1 346 ? 28.385 -2.763 -22.598 1.00 83.94 346 ASP A CA 1
ATOM 2731 C C . ASP A 1 346 ? 27.895 -1.635 -21.681 1.00 83.94 346 ASP A C 1
ATOM 2733 O O . ASP A 1 346 ? 26.786 -1.111 -21.830 1.00 83.94 346 ASP A O 1
ATOM 2737 N N . GLU A 1 347 ? 28.719 -1.285 -20.691 1.00 85.81 347 GLU A N 1
ATOM 2738 C CA . GLU A 1 347 ? 28.391 -0.273 -19.680 1.00 85.81 347 GLU A CA 1
ATOM 2739 C C . GLU A 1 347 ? 28.181 1.119 -20.289 1.00 85.81 347 GLU A C 1
ATOM 2741 O O . GLU A 1 347 ? 27.311 1.876 -19.846 1.00 85.81 347 GLU A O 1
ATOM 2746 N N . GLU A 1 348 ? 28.941 1.469 -21.332 1.00 90.62 348 GLU A N 1
ATOM 2747 C CA . GLU A 1 348 ? 28.782 2.755 -22.006 1.00 90.62 348 GLU A CA 1
ATOM 2748 C C . GLU A 1 348 ? 27.443 2.814 -22.743 1.00 90.62 348 GLU A C 1
ATOM 2750 O O . GLU A 1 348 ? 26.708 3.798 -22.609 1.00 90.62 348 GLU A O 1
ATOM 2755 N N . ALA A 1 349 ? 27.096 1.753 -23.474 1.00 89.50 349 ALA A N 1
ATOM 2756 C CA . ALA A 1 349 ? 25.805 1.635 -24.137 1.00 89.50 349 ALA A CA 1
ATOM 2757 C C . ALA A 1 349 ? 24.647 1.666 -23.127 1.00 89.50 349 ALA A C 1
ATOM 2759 O O . ALA A 1 349 ? 23.676 2.393 -23.337 1.00 89.50 349 ALA A O 1
ATOM 2760 N N . SER A 1 350 ? 24.782 0.969 -21.995 1.00 89.81 350 SER A N 1
ATOM 2761 C CA . SER A 1 350 ? 23.810 0.994 -20.896 1.00 89.81 350 SER A CA 1
ATOM 2762 C C . SER A 1 350 ? 23.584 2.413 -20.360 1.00 89.81 350 SER A C 1
ATOM 2764 O O . SER A 1 350 ? 22.442 2.864 -20.211 1.00 89.81 350 SER A O 1
ATOM 2766 N N . ARG A 1 351 ? 24.665 3.167 -20.127 1.00 92.25 351 ARG A N 1
ATOM 2767 C CA . ARG A 1 351 ? 24.593 4.563 -19.675 1.00 92.25 351 ARG A CA 1
ATOM 2768 C C . ARG A 1 351 ? 23.925 5.471 -20.711 1.00 92.25 351 ARG A C 1
ATOM 2770 O O . ARG A 1 351 ? 23.115 6.320 -20.337 1.00 92.25 351 ARG A O 1
ATOM 2777 N N . LEU A 1 352 ? 24.255 5.321 -21.995 1.00 93.75 352 LEU A N 1
ATOM 2778 C CA . LEU A 1 352 ? 23.661 6.118 -23.076 1.00 93.75 352 LEU A CA 1
ATOM 2779 C C . LEU A 1 352 ? 22.166 5.824 -23.237 1.00 93.75 352 LEU A C 1
ATOM 2781 O O . LEU A 1 352 ? 21.366 6.758 -23.328 1.00 93.75 352 LEU A O 1
ATOM 2785 N N . LEU A 1 353 ? 21.784 4.547 -23.180 1.00 92.12 353 LEU A N 1
ATOM 2786 C CA . LEU A 1 353 ? 20.389 4.123 -23.224 1.00 92.12 353 LEU A CA 1
ATOM 2787 C C . LEU A 1 353 ? 19.597 4.669 -22.031 1.00 92.12 353 LEU A C 1
ATOM 2789 O O . LEU A 1 353 ? 18.511 5.219 -22.205 1.00 92.12 353 LEU A O 1
ATOM 2793 N N . THR A 1 354 ? 20.185 4.633 -20.835 1.00 93.69 354 THR A N 1
ATOM 2794 C CA . THR A 1 354 ? 19.598 5.220 -19.621 1.00 93.69 354 THR A CA 1
ATOM 2795 C C . THR A 1 354 ? 19.347 6.723 -19.789 1.00 93.69 354 THR A C 1
ATOM 2797 O O . THR A 1 354 ? 18.252 7.209 -19.517 1.00 93.69 354 THR A O 1
ATOM 2800 N N . GLN A 1 355 ? 20.329 7.480 -20.291 1.00 93.81 355 GLN A N 1
ATOM 2801 C CA . GLN A 1 355 ? 20.176 8.919 -20.555 1.00 93.81 355 GLN A CA 1
ATOM 2802 C C . GLN A 1 355 ? 19.114 9.214 -21.619 1.00 93.81 355 GLN A C 1
ATOM 2804 O O . GLN A 1 355 ? 18.436 10.242 -21.565 1.00 93.81 355 GLN A O 1
ATOM 2809 N N . TRP A 1 356 ? 18.975 8.336 -22.608 1.00 93.38 356 TRP A N 1
ATOM 2810 C CA . TRP A 1 356 ? 17.933 8.444 -23.618 1.00 93.38 356 TRP A CA 1
ATOM 2811 C C . TRP A 1 356 ? 16.539 8.229 -23.020 1.00 93.38 356 TRP A C 1
ATOM 2813 O O . TRP A 1 356 ? 15.676 9.086 -23.203 1.00 93.38 356 TRP A O 1
ATOM 2823 N N . LEU A 1 357 ? 16.348 7.170 -22.228 1.00 94.00 357 LEU A N 1
ATOM 2824 C CA . LEU A 1 357 ? 15.084 6.876 -21.544 1.00 94.00 357 LEU A CA 1
ATOM 2825 C C . LEU A 1 357 ? 14.682 7.998 -20.579 1.00 94.00 357 LEU A C 1
ATOM 2827 O O . LEU A 1 357 ? 13.544 8.456 -20.609 1.00 94.00 357 LEU A O 1
ATOM 2831 N N . LEU A 1 358 ? 15.628 8.530 -19.797 1.00 93.94 358 LEU A N 1
ATOM 2832 C CA . LEU A 1 358 ? 15.372 9.662 -18.896 1.00 93.94 358 LEU A CA 1
ATOM 2833 C C . LEU A 1 358 ? 14.856 10.900 -19.642 1.00 93.94 358 LEU A C 1
ATOM 2835 O O . LEU A 1 358 ? 13.922 11.550 -19.181 1.00 93.94 358 LEU A O 1
ATOM 2839 N N . ARG A 1 359 ? 15.403 11.204 -20.827 1.00 92.19 359 ARG A N 1
ATOM 2840 C CA . ARG A 1 359 ? 14.902 12.312 -21.658 1.00 92.19 359 ARG A CA 1
ATOM 2841 C C . ARG A 1 359 ? 13.479 12.078 -22.161 1.00 92.19 359 ARG A C 1
ATOM 2843 O O . ARG A 1 359 ? 12.764 13.051 -22.352 1.00 92.19 359 ARG A O 1
ATOM 2850 N N . LYS A 1 360 ? 13.074 10.824 -22.377 1.00 90.75 360 LYS A N 1
ATOM 2851 C CA . LYS A 1 360 ? 11.709 10.465 -22.794 1.00 90.75 360 LYS A CA 1
ATOM 2852 C C . LYS A 1 360 ? 10.694 10.519 -21.654 1.00 90.75 360 LYS A C 1
ATOM 2854 O O . LYS A 1 360 ? 9.522 10.697 -21.933 1.00 90.75 360 LYS A O 1
ATOM 2859 N N . ILE A 1 361 ? 11.135 10.370 -20.407 1.00 89.19 361 ILE A N 1
ATOM 2860 C CA . ILE A 1 361 ? 10.274 10.464 -19.217 1.00 89.19 361 ILE A CA 1
ATOM 2861 C C . ILE A 1 361 ? 9.971 11.928 -18.856 1.00 89.19 361 ILE A C 1
ATOM 2863 O O . ILE A 1 361 ? 8.907 12.225 -18.328 1.00 89.19 361 ILE A O 1
ATOM 2867 N N . CYS A 1 362 ? 10.907 12.847 -19.113 1.00 73.50 362 CYS A N 1
ATOM 2868 C CA . CYS A 1 362 ? 10.756 14.268 -18.778 1.00 73.50 362 CYS A CA 1
ATOM 2869 C C . CYS A 1 362 ? 10.033 15.116 -19.848 1.00 73.50 362 CYS A C 1
ATOM 2871 O O . CYS A 1 362 ? 9.908 16.327 -19.649 1.00 73.50 362 CYS A O 1
ATOM 2873 N N . LEU A 1 363 ? 9.625 14.519 -20.973 1.00 55.94 363 LEU A N 1
ATOM 2874 C CA . LEU A 1 363 ? 8.866 15.145 -22.066 1.00 55.94 363 LEU A CA 1
ATOM 2875 C C . LEU A 1 363 ? 7.413 14.681 -22.005 1.00 55.94 363 LEU A C 1
ATOM 2877 O O . LEU A 1 363 ? 6.535 15.533 -22.265 1.00 55.94 363 LEU A O 1
#

Organism: NCBI:txid410659

Foldseek 3Di:
DVVVVVVVVVVLVVVLVVLVPDDDDVDPVVRLVLQLVQLVVVQKDWFWFFKAQLVPRATAATETAIWGQDPVRDTHHCSRHVVSDDLVSLLSSQLVSLLNQLVLCVVCVVVVHDHAYEYEDEPSLLLPPCNLVSLLVSCVVSVHQQCSYEYEYEDDPPCPDPSSLVSQVSSVVSVHAYEYPDPDDDPVRVVCLVVGRHQEYEHDLVLCVCCLVCVLVSLVVLLVVQVVCVVSVHAYEYEAQAALLSSLLSVLSPHRIYTHVNQNDTHHSVCVVVCSVVGDRSDDPQADQALSNLLSNLSCVVPVVDPPDLCLPLVSHNNSVNCCVPPVPPVLLVVLSNQCSDPVGDVVSSVVNNVVSSVRSND

Sequence (363 aa):
MREFERGLQRRWEQIWQRCKAKNLNVLPEDQAQVYRQQIFMGGLVMFAQPVVDLRTGTVRSVEALARLRMPDGTIVAPGSFLPLLGYAELDHVFRQGLDQALKWLITWNAQELALDVSINLSPSTLFNPDCPAWVDGALRHHGLAPHRLSIELLETETVDSTTQRESIEQLSHLGVRLAMDDLGSGYSSLERLSTLPFDVIKIDQSLVATMYKSPIYVLSFVGALIQLGRDLEREVVVEGLEDEAMVEAVAILGAPFGQGYGLSRPMPPDAVPEWVRGFRLPIQSGHTRTALGALAYHWQFTHLGDPHHPVTDLERCPMTQFLQEHAPQDNDAAKWHARVHSETGDEEASRLLTQWLLRKICL

InterPro domains:
  IPR001633 EAL domain [PF00563] (36-266)
  IPR001633 EAL domain [PS50883] (28-280)
  IPR001633 EAL domain [SM00052] (8-271)
  IPR001633 EAL domain [cd01948] (35-271)
  IPR035919 EAL domain superfamily [G3DSA:3.20.20.450] (32-282)
  IPR035919 EAL domain superfamily [SSF141868] (39-279)

Secondary structure (DSSP, 8-state):
-HHHHHHHHHHHHHHHHHHTTS------HHHHHHHHHHIIIIIEEEEEEEEEETTT--EEEEEEEEEEE-TTSPEEPHHHHGGG--HHHHHHHHHHHHHHHHHHHHHHHTTT---EEEEEE-HHHHTSTTHHHHHHHHHHHHT--GGGEEEEEE--TTTTSHHHHHHHHHHHHHT-EEEEE-TTS-THHHHHHHHS---EEEE-HHHHTTTTTSHHHHHHHHHHHHHHHHHTT-EEEE----SHHHHHHHHHTT-SEE-STTT---B-GGGHHHHHHH---SS-TT---SHHHHHHHHHHHHHT--SS-----GGG-HHHHHHHHH-TT-HHHHHHHHHHTSTT--HHHHHHHHHHHHHHH--